Protein AF-A0A1V5FFJ4-F1 (afdb_monomer_lite)

pLDDT: mean 78.58, std 17.57, range [36.66, 98.06]

Foldseek 3Di:
DDDDDDDDDDDDDDDDDPPPDPPPCPPPPVPPPVPDDDDLAQLQDPDPCPVVQKQFAQKQDDDDPPKDWDWDCPVPHSDIDIDTDHPPLDDTDTDIDGNPDDADAQGKDKDKDFAQDPDAQRDWDWDKDAPDSHSHDLAQMWIWTAGQVQKTWIWGAHGPNDTDDIFMDGHPHDDGVWIKMWMWHNNDPFKIWIFIDTNDYGPHTGDIGGNDDPPDPDDDD

Sequence (221 aa):
MHKGKHSLRQGDKPRVLDLKTIFLACGACLMTVTVLAAVLDDFSGGTFNESGNWTLNQVIQSSNPSDTITYDQTTNAGKLTVTYVDEQGSDQITLTTWNGETLDVGEFLQVKTAILAGGGVLVRPGIALATTTTPNARANTLLFGLRGDIVARAHAYRDGGIEFSDPDAAITGYNAGDEVTLRIVRSSEREYQLFYGVEGPAETFVGAVNRRLRRRPHPPQ

Radius of gyration: 28.9 Å; chains: 1; bounding box: 57×69×103 Å

Structure (mmCIF, N/CA/C/O backbone):
data_AF-A0A1V5FFJ4-F1
#
_entry.id   AF-A0A1V5FFJ4-F1
#
loop_
_atom_site.group_PDB
_atom_site.id
_atom_site.type_symbol
_atom_site.label_atom_id
_atom_site.label_alt_id
_atom_site.label_comp_id
_atom_site.label_asym_id
_atom_site.label_entity_id
_atom_site.label_seq_id
_atom_site.pdbx_PDB_ins_code
_atom_site.Cartn_x
_atom_site.Cartn_y
_atom_site.Cartn_z
_atom_site.occupancy
_atom_site.B_iso_or_equiv
_atom_site.auth_seq_id
_atom_site.auth_comp_id
_atom_site.auth_asym_id
_atom_site.auth_atom_id
_atom_site.pdbx_PDB_model_num
ATOM 1 N N . MET A 1 1 ? -37.482 -50.917 82.359 1.00 39.19 1 MET A N 1
ATOM 2 C CA . MET A 1 1 ? -36.242 -50.958 81.546 1.00 39.19 1 MET A CA 1
ATOM 3 C C . MET A 1 1 ? -36.656 -50.848 80.077 1.00 39.19 1 MET A C 1
ATOM 5 O O . MET A 1 1 ? -37.427 -51.688 79.652 1.00 39.19 1 MET A O 1
ATOM 9 N N . HIS A 1 2 ? -36.522 -49.683 79.417 1.00 41.31 2 HIS A N 1
ATOM 10 C CA . HIS A 1 2 ? -35.369 -49.255 78.579 1.00 41.31 2 HIS A CA 1
ATOM 11 C C . HIS A 1 2 ? -35.110 -50.247 77.424 1.00 41.31 2 HIS A C 1
ATOM 13 O O . HIS A 1 2 ? -34.880 -51.406 77.721 1.00 41.31 2 HIS A O 1
ATOM 19 N N . LYS A 1 3 ? -35.105 -49.946 76.117 1.00 39.97 3 LYS A N 1
ATOM 20 C CA . LYS A 1 3 ? -34.957 -48.763 75.226 1.00 39.97 3 LYS A CA 1
ATOM 21 C C . LYS A 1 3 ? -35.699 -49.146 73.907 1.00 39.97 3 LYS A C 1
ATOM 23 O O . LYS A 1 3 ? -35.920 -50.326 73.693 1.00 39.97 3 LYS A O 1
ATOM 28 N N . GLY A 1 4 ? -36.185 -48.301 72.996 1.00 39.81 4 GLY A N 1
ATOM 29 C CA . GLY A 1 4 ? -35.626 -47.087 72.397 1.00 39.81 4 GLY A CA 1
ATOM 30 C C . GLY A 1 4 ? -35.254 -47.344 70.918 1.00 39.81 4 GLY A C 1
ATOM 31 O O . GLY A 1 4 ? -34.323 -48.094 70.674 1.00 39.81 4 GLY A O 1
ATOM 32 N N . LYS A 1 5 ? -36.016 -46.722 69.994 1.00 47.34 5 LYS A N 1
ATOM 33 C CA . LYS A 1 5 ? -35.751 -46.286 68.590 1.00 47.34 5 LYS A CA 1
ATOM 34 C C . LYS A 1 5 ? -34.626 -46.957 67.767 1.00 47.34 5 LYS A C 1
ATOM 36 O O . LYS A 1 5 ? -33.490 -46.952 68.204 1.00 47.34 5 LYS A O 1
ATOM 41 N N . HIS A 1 6 ? -34.887 -47.238 66.480 1.00 43.25 6 HIS A N 1
ATOM 42 C CA . HIS A 1 6 ? -34.208 -46.548 65.362 1.00 43.25 6 HIS A CA 1
ATOM 43 C C . HIS A 1 6 ? -34.888 -46.774 63.996 1.00 43.25 6 HIS A C 1
ATOM 45 O O . HIS A 1 6 ? -35.332 -47.863 63.654 1.00 43.25 6 HIS A O 1
ATOM 51 N N . SER A 1 7 ? -34.972 -45.666 63.261 1.00 53.50 7 SER A N 1
ATOM 52 C CA . SER A 1 7 ? -35.424 -45.470 61.880 1.00 53.50 7 SER A CA 1
ATOM 53 C C . SER A 1 7 ? -34.375 -45.945 60.871 1.00 53.50 7 SER A C 1
ATOM 55 O O . SER A 1 7 ? -33.191 -45.770 61.149 1.00 53.50 7 SER A O 1
ATOM 57 N N . LEU A 1 8 ? -34.804 -46.420 59.693 1.00 45.41 8 LEU A N 1
ATOM 58 C CA . LEU A 1 8 ? -34.103 -46.209 58.416 1.00 45.41 8 LEU A CA 1
ATOM 59 C C . LEU A 1 8 ? -35.040 -46.487 57.224 1.00 45.41 8 LEU A C 1
ATOM 61 O O . LEU A 1 8 ? -35.426 -47.621 56.955 1.00 45.41 8 LEU A O 1
ATOM 65 N N . ARG A 1 9 ? -35.408 -45.408 56.518 1.00 50.84 9 ARG A N 1
ATOM 66 C CA . ARG A 1 9 ? -35.935 -45.425 55.145 1.00 50.84 9 ARG A CA 1
ATOM 67 C C . ARG A 1 9 ? -34.769 -45.649 54.177 1.00 50.84 9 ARG A C 1
ATOM 69 O O . ARG A 1 9 ? -33.752 -44.973 54.293 1.00 50.84 9 ARG A O 1
ATOM 76 N N . GLN A 1 10 ? -34.951 -46.532 53.204 1.00 47.03 10 GLN A N 1
ATOM 77 C CA . GLN A 1 10 ? -34.022 -46.802 52.103 1.00 47.03 10 GLN A CA 1
ATOM 78 C C . GLN A 1 10 ? -34.875 -47.356 50.946 1.00 47.03 10 GLN A C 1
ATOM 80 O O . GLN A 1 10 ? -35.672 -48.256 51.176 1.00 47.03 10 GLN A O 1
ATOM 85 N N . GLY A 1 11 ? -34.852 -46.888 49.705 1.00 46.59 11 GLY A N 1
ATOM 86 C CA . GLY A 1 11 ? -34.227 -45.743 49.063 1.00 46.59 11 GLY A CA 1
ATOM 87 C C . GLY A 1 11 ? -34.862 -45.633 47.670 1.00 46.59 11 GLY A C 1
ATOM 88 O O . GLY A 1 11 ? -35.123 -46.653 47.025 1.00 46.59 11 GLY A O 1
ATOM 89 N N . ASP A 1 12 ? -35.158 -44.409 47.240 1.00 42.41 12 ASP A N 1
ATOM 90 C CA . ASP A 1 12 ? -35.626 -44.114 45.888 1.00 42.41 12 ASP A CA 1
ATOM 91 C C . ASP A 1 12 ? -34.548 -44.492 44.866 1.00 42.41 12 ASP A C 1
ATOM 93 O O . ASP A 1 12 ? -33.391 -44.079 44.970 1.00 42.41 12 ASP A O 1
ATOM 97 N N . LYS A 1 13 ? -34.929 -45.287 43.863 1.00 44.25 13 LYS A N 1
ATOM 98 C CA . LYS A 1 13 ? -34.084 -45.558 42.696 1.00 44.25 13 LYS A CA 1
ATOM 99 C C . LYS A 1 13 ? -34.109 -44.335 41.767 1.00 44.25 13 LYS A C 1
ATOM 101 O O . LYS A 1 13 ? -35.203 -43.874 41.432 1.00 44.25 13 LYS A O 1
ATOM 106 N N . PRO A 1 14 ? -32.958 -43.834 41.289 1.00 44.25 14 PRO A N 1
ATOM 107 C CA . PRO A 1 14 ? -32.936 -42.755 40.312 1.00 44.25 14 PRO A CA 1
ATOM 108 C C . PRO A 1 14 ? -33.521 -43.235 38.978 1.00 44.25 14 PRO A C 1
ATOM 110 O O . PRO A 1 14 ? -33.114 -44.260 38.428 1.00 44.25 14 PRO A O 1
ATOM 113 N N . ARG A 1 15 ? -34.495 -42.481 38.457 1.00 46.78 15 ARG A N 1
ATOM 114 C CA . ARG A 1 15 ? -35.004 -42.639 37.093 1.00 46.78 15 ARG A CA 1
ATOM 115 C C . ARG A 1 15 ? -33.951 -42.109 36.125 1.00 46.78 15 ARG A C 1
ATOM 117 O O . ARG A 1 15 ? -33.692 -40.911 36.080 1.00 46.78 15 ARG A O 1
ATOM 124 N N . VAL A 1 16 ? -33.356 -43.020 35.365 1.00 41.75 16 VAL A N 1
ATOM 125 C CA . VAL A 1 16 ? -32.531 -42.716 34.194 1.00 41.75 16 VAL A CA 1
ATOM 126 C C . VAL A 1 16 ? -33.442 -42.052 33.157 1.00 41.75 16 VAL A C 1
ATOM 128 O O . VAL A 1 16 ? -34.357 -42.695 32.644 1.00 41.75 16 VAL A O 1
ATOM 131 N N . LEU A 1 17 ? -33.244 -40.755 32.898 1.00 43.34 17 LEU A N 1
ATOM 132 C CA . LEU A 1 17 ? -33.843 -40.094 31.741 1.00 43.34 17 LEU A CA 1
ATOM 133 C C . LEU A 1 17 ? -33.098 -40.573 30.491 1.00 43.34 17 LEU A C 1
ATOM 135 O O . LEU A 1 17 ? -31.931 -40.242 30.291 1.00 43.34 17 LEU A O 1
ATOM 139 N N . ASP A 1 18 ? -33.789 -41.365 29.675 1.00 45.16 18 ASP A N 1
ATOM 140 C CA . ASP A 1 18 ? -33.379 -41.754 28.328 1.00 45.16 18 ASP A CA 1
ATOM 141 C C . ASP A 1 18 ? -33.386 -40.498 27.437 1.00 45.16 18 ASP A C 1
ATOM 143 O O . ASP A 1 18 ? -34.430 -40.032 26.973 1.00 45.16 18 ASP A O 1
ATOM 147 N N . LEU A 1 19 ? -32.209 -39.884 27.292 1.00 43.22 19 LEU A N 1
ATOM 148 C CA . LEU A 1 19 ? -31.969 -38.663 26.529 1.00 43.22 19 LEU A CA 1
ATOM 149 C C . LEU A 1 19 ? -31.925 -38.996 25.030 1.00 43.22 19 LEU A C 1
ATOM 151 O O . LEU A 1 19 ? -30.880 -38.934 24.385 1.00 43.22 19 LEU A O 1
ATOM 155 N N . LYS A 1 20 ? -33.078 -39.361 24.462 1.00 39.62 20 LYS A N 1
ATOM 156 C CA . LYS A 1 20 ? -33.264 -39.436 23.010 1.00 39.62 20 LYS A CA 1
ATOM 157 C C . LYS A 1 20 ? -33.337 -38.023 22.440 1.00 39.62 20 LYS A C 1
ATOM 159 O O . LYS A 1 20 ? -34.397 -37.415 22.366 1.00 39.62 20 LYS A O 1
ATOM 164 N N . THR A 1 21 ? -32.160 -37.514 22.094 1.00 43.75 21 THR A N 1
ATOM 165 C CA . THR A 1 21 ? -31.863 -36.727 20.892 1.00 43.75 21 THR A CA 1
ATOM 166 C C . THR A 1 21 ? -33.027 -35.894 20.345 1.00 43.75 21 THR A C 1
ATOM 168 O O . THR A 1 21 ? -33.678 -36.260 19.368 1.00 43.75 21 THR A O 1
ATOM 171 N N . ILE A 1 22 ? -33.241 -34.716 20.932 1.00 43.69 22 ILE A N 1
ATOM 172 C CA . ILE A 1 22 ? -33.913 -33.615 20.240 1.00 43.69 22 ILE A CA 1
ATOM 173 C C . ILE A 1 22 ? -32.873 -33.027 19.283 1.00 43.69 22 ILE A C 1
ATOM 175 O O . ILE A 1 22 ? -32.019 -32.236 19.681 1.00 43.69 22 ILE A O 1
ATOM 179 N N . PHE A 1 23 ? -32.917 -33.452 18.019 1.00 36.66 23 PHE A N 1
ATOM 180 C CA . PHE A 1 23 ? -32.314 -32.704 16.917 1.00 36.66 23 PHE A CA 1
ATOM 181 C C . PHE A 1 23 ? -33.093 -31.392 16.782 1.00 36.66 23 PHE A C 1
ATOM 183 O O . PHE A 1 23 ? -34.063 -31.292 16.034 1.00 36.66 23 PHE A O 1
ATOM 190 N N . LEU A 1 24 ? -32.689 -30.380 17.549 1.00 42.78 24 LEU A N 1
ATOM 191 C CA . LEU A 1 24 ? -33.061 -29.009 17.253 1.00 42.78 24 LEU A CA 1
ATOM 192 C C . LEU A 1 24 ? -32.264 -28.630 16.004 1.00 42.78 24 LEU A C 1
ATOM 194 O O . LEU A 1 24 ? -31.082 -28.296 16.081 1.00 42.78 24 LEU A O 1
ATOM 198 N N . ALA A 1 25 ? -32.900 -28.762 14.841 1.00 42.47 25 ALA A N 1
ATOM 199 C CA . ALA A 1 25 ? -32.443 -28.156 13.604 1.00 42.47 25 ALA A CA 1
ATOM 200 C C . ALA A 1 25 ? -32.468 -26.635 13.805 1.00 42.47 25 ALA A C 1
ATOM 202 O O . ALA A 1 25 ? -33.438 -25.954 13.480 1.00 42.47 25 ALA A O 1
ATOM 203 N N . CYS A 1 26 ? -31.411 -26.109 14.422 1.00 39.06 26 CYS A N 1
ATOM 204 C CA . CYS A 1 26 ? -31.115 -24.693 14.407 1.00 39.06 26 CYS A CA 1
ATOM 205 C C . CYS A 1 26 ? -30.712 -24.397 12.965 1.00 39.06 26 CYS A C 1
ATOM 207 O O . CYS A 1 26 ? -29.568 -24.621 12.568 1.00 39.06 26 CYS A O 1
ATOM 209 N N . GLY A 1 27 ? -31.704 -24.031 12.152 1.00 41.09 27 GLY A N 1
ATOM 210 C CA . GLY A 1 27 ? -31.492 -23.533 10.809 1.00 41.09 27 GLY A CA 1
ATOM 211 C C . GLY A 1 27 ? -30.562 -22.339 10.913 1.00 41.09 27 GLY A C 1
ATOM 212 O O . GLY A 1 27 ? -30.993 -21.241 11.258 1.00 41.09 27 GLY A O 1
ATOM 213 N N . ALA A 1 28 ? -29.278 -22.576 10.657 1.00 50.06 28 ALA A N 1
ATOM 214 C CA . ALA A 1 28 ? -28.332 -21.532 10.346 1.00 50.06 28 ALA A CA 1
ATOM 215 C C . ALA A 1 28 ? -28.858 -20.877 9.070 1.00 50.06 28 ALA A C 1
ATOM 217 O O . ALA A 1 28 ? -28.614 -21.342 7.958 1.00 50.06 28 ALA A O 1
ATOM 218 N N . CYS A 1 29 ? -29.674 -19.841 9.251 1.00 38.22 29 CYS A N 1
ATOM 219 C CA . CYS A 1 29 ? -29.989 -18.885 8.215 1.00 38.22 29 CYS A CA 1
ATOM 220 C C . CYS A 1 29 ? -28.644 -18.247 7.875 1.00 38.22 29 CYS A C 1
ATOM 222 O O . CYS A 1 29 ? -28.182 -17.340 8.566 1.00 38.22 29 CYS A O 1
ATOM 224 N N . LEU A 1 30 ? -27.960 -18.834 6.893 1.00 44.25 30 LEU A N 1
ATOM 225 C CA . LEU A 1 30 ? -26.724 -18.331 6.332 1.00 44.25 30 LEU A CA 1
ATOM 226 C C . LEU A 1 30 ? -27.108 -17.038 5.615 1.00 44.25 30 LEU A C 1
ATOM 228 O O . LEU A 1 30 ? -27.425 -17.029 4.431 1.00 44.25 30 LEU A O 1
ATOM 232 N N . MET A 1 31 ? -27.202 -15.958 6.387 1.00 45.56 31 MET A N 1
ATOM 233 C CA . MET A 1 31 ? -27.334 -14.607 5.875 1.00 45.56 31 MET A CA 1
ATOM 234 C C . MET A 1 31 ? -26.016 -14.333 5.161 1.00 45.56 31 MET A C 1
ATOM 236 O O . MET A 1 31 ? -25.043 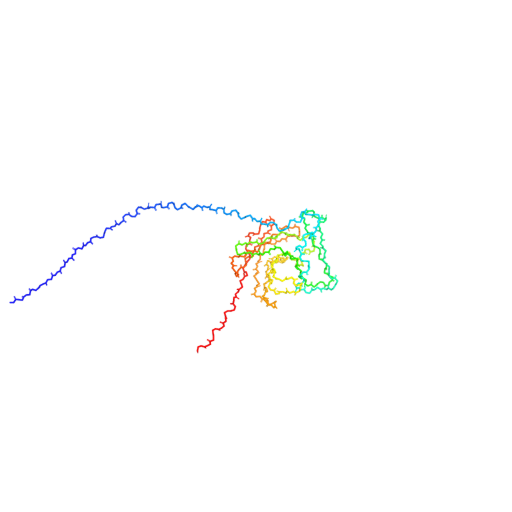-13.896 5.771 1.00 45.56 31 MET A O 1
ATOM 240 N N . THR A 1 32 ? -25.952 -14.680 3.879 1.00 47.81 32 THR A N 1
ATOM 241 C CA . THR A 1 32 ? -24.919 -14.191 2.977 1.00 47.81 32 THR A CA 1
ATOM 242 C C . THR A 1 32 ? -25.111 -12.686 2.900 1.00 47.81 32 THR A C 1
ATOM 244 O O . THR A 1 32 ? -25.894 -12.184 2.097 1.00 47.81 32 THR A O 1
ATOM 247 N N . VAL A 1 33 ? -24.456 -11.966 3.810 1.00 48.94 33 VAL A N 1
ATOM 248 C CA . VAL A 1 33 ? -24.266 -10.528 3.686 1.00 48.94 33 VAL A CA 1
ATOM 249 C C . VAL A 1 33 ? -23.310 -10.368 2.519 1.00 48.94 33 VAL A C 1
ATOM 251 O O . VAL A 1 33 ? -22.103 -10.564 2.653 1.00 48.94 33 VAL A O 1
ATOM 254 N N . THR A 1 34 ? -23.864 -10.099 1.343 1.00 52.56 34 THR A N 1
ATOM 255 C CA . THR A 1 34 ? -23.075 -9.701 0.186 1.00 52.56 34 THR A CA 1
ATOM 256 C C . THR A 1 34 ? -22.541 -8.308 0.493 1.00 52.56 34 THR A C 1
ATOM 258 O O . THR A 1 34 ? -23.227 -7.311 0.279 1.00 52.56 34 THR A O 1
ATOM 261 N N . VAL A 1 35 ? -21.350 -8.233 1.086 1.00 55.53 35 VAL A N 1
ATOM 262 C CA . VAL A 1 35 ? -20.648 -6.963 1.271 1.00 55.53 35 VAL A CA 1
ATOM 263 C C . VAL A 1 35 ? -20.215 -6.510 -0.120 1.00 55.53 35 VAL A C 1
ATOM 265 O O . VAL A 1 35 ? -19.326 -7.106 -0.727 1.00 55.53 35 VAL A O 1
ATOM 268 N N . LEU A 1 36 ? -20.904 -5.512 -0.669 1.00 67.50 36 LEU A N 1
ATOM 269 C CA . LEU A 1 36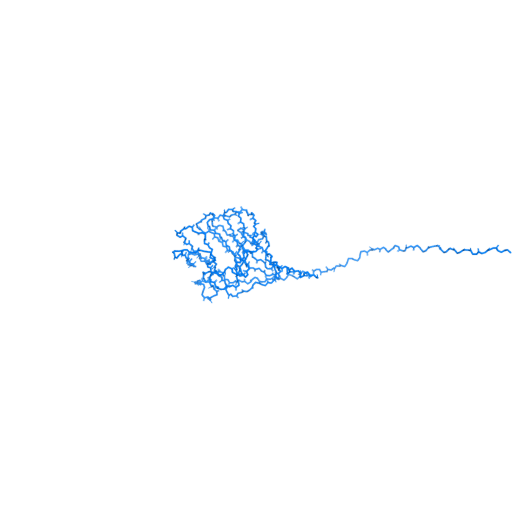 ? -20.491 -4.856 -1.905 1.00 67.50 36 LEU A CA 1
ATOM 270 C C . LEU A 1 36 ? -19.215 -4.067 -1.601 1.00 67.50 36 LEU A C 1
ATOM 272 O O . LEU A 1 36 ? -19.239 -3.151 -0.783 1.00 67.50 36 LEU A O 1
ATOM 276 N N . ALA A 1 37 ? -18.103 -4.442 -2.231 1.00 78.62 37 ALA A N 1
ATOM 277 C CA . ALA A 1 37 ? -16.877 -3.659 -2.164 1.00 78.62 37 ALA A CA 1
ATOM 278 C C . ALA A 1 37 ? -17.080 -2.347 -2.937 1.00 78.62 37 ALA A C 1
ATOM 280 O O . ALA A 1 37 ? -17.460 -2.375 -4.110 1.00 78.62 37 ALA A O 1
ATOM 281 N N . ALA A 1 38 ? -16.827 -1.211 -2.289 1.00 83.44 38 ALA A N 1
ATOM 282 C CA . ALA A 1 38 ? -16.786 0.074 -2.969 1.00 83.44 38 ALA A CA 1
ATOM 283 C C . ALA A 1 38 ? -15.483 0.180 -3.775 1.00 83.44 38 ALA A C 1
ATOM 285 O O . ALA A 1 38 ? -14.396 -0.080 -3.256 1.00 83.44 38 ALA A O 1
ATOM 286 N N . VAL A 1 39 ? -15.590 0.548 -5.051 1.00 87.44 39 VAL A N 1
ATOM 287 C CA . VAL A 1 39 ? -14.427 0.868 -5.886 1.00 87.44 39 VAL A CA 1
ATOM 288 C C . VAL A 1 39 ? -14.115 2.346 -5.687 1.00 87.44 39 VAL A C 1
ATOM 290 O O . VAL A 1 39 ? -14.957 3.185 -5.991 1.00 87.44 39 VAL A O 1
ATOM 293 N N . LEU A 1 40 ? -12.928 2.653 -5.154 1.00 87.88 40 LEU A N 1
ATOM 294 C CA . LEU A 1 40 ? -12.522 4.039 -4.887 1.00 87.88 40 LEU A CA 1
ATOM 295 C C . LEU A 1 40 ? -12.073 4.751 -6.164 1.00 87.88 40 LEU A C 1
ATOM 297 O O . LEU A 1 40 ? -12.529 5.851 -6.459 1.00 87.88 40 LEU A O 1
ATOM 301 N N . ASP A 1 41 ? -11.186 4.101 -6.915 1.00 87.88 41 ASP A N 1
ATOM 302 C CA . ASP A 1 41 ? -10.687 4.541 -8.215 1.00 87.88 41 ASP A CA 1
ATOM 303 C C . ASP A 1 41 ? -10.117 3.311 -8.936 1.00 87.88 41 ASP A C 1
ATOM 305 O O . ASP A 1 41 ? -9.310 2.571 -8.364 1.00 87.88 41 ASP A O 1
ATOM 309 N N . ASP A 1 42 ? -10.566 3.054 -10.161 1.00 87.19 42 ASP A N 1
ATOM 310 C CA . ASP A 1 42 ? -10.053 1.980 -11.016 1.00 87.19 42 ASP A CA 1
ATOM 311 C C . ASP A 1 42 ? -9.105 2.500 -12.106 1.00 87.19 42 ASP A C 1
ATOM 313 O O . ASP A 1 42 ? -8.622 1.720 -12.925 1.00 87.19 42 ASP A O 1
ATOM 317 N N . PHE A 1 43 ? -8.841 3.812 -12.117 1.00 89.69 43 PHE A N 1
ATOM 318 C CA . PHE A 1 43 ? -8.019 4.510 -13.098 1.00 89.69 43 PHE A CA 1
ATOM 319 C C . PHE A 1 43 ? -8.433 4.243 -14.555 1.00 89.69 43 PHE A C 1
ATOM 321 O O . PHE A 1 43 ? -7.607 4.335 -15.465 1.00 89.69 43 PHE A O 1
ATOM 328 N N . SER A 1 44 ? -9.709 3.913 -14.789 1.00 84.56 44 SER A N 1
ATOM 329 C CA . SER A 1 44 ? -10.284 3.723 -16.128 1.00 84.56 44 SER A CA 1
ATOM 330 C C . SER A 1 44 ? -10.612 5.041 -16.840 1.00 84.56 44 SER A C 1
ATOM 332 O O . SER A 1 44 ? -10.870 5.046 -18.046 1.00 84.56 44 SER A O 1
ATOM 334 N N . GLY A 1 45 ? -10.591 6.156 -16.101 1.00 79.06 45 GLY A N 1
ATOM 335 C CA . GLY A 1 45 ? -10.782 7.506 -16.622 1.00 79.06 45 GLY A CA 1
ATOM 336 C C . GLY A 1 45 ? -9.630 7.992 -17.507 1.00 79.06 45 GLY A C 1
ATOM 337 O O . GLY A 1 45 ? -8.555 7.402 -17.569 1.00 79.06 45 GLY A O 1
ATOM 338 N N . GLY A 1 46 ? -9.862 9.103 -18.207 1.00 74.56 46 GLY A N 1
ATOM 339 C CA . GLY A 1 46 ? -8.869 9.699 -19.107 1.00 74.56 46 GLY A CA 1
ATOM 340 C C . GLY A 1 46 ? -7.873 10.639 -18.423 1.00 74.56 46 GLY A C 1
ATOM 341 O O . GLY A 1 46 ? -6.985 11.170 -19.089 1.00 74.56 46 GLY A O 1
ATOM 342 N N . THR A 1 47 ? -8.032 10.928 -17.129 1.00 86.00 47 THR A N 1
ATOM 343 C CA . THR A 1 47 ? -7.175 11.871 -16.400 1.00 86.00 47 THR A CA 1
ATOM 344 C C . THR A 1 47 ? -7.051 11.484 -14.931 1.00 86.00 47 THR A C 1
ATOM 346 O O . THR A 1 47 ? -8.045 11.323 -14.221 1.00 86.00 47 THR A O 1
ATOM 349 N N . PHE A 1 48 ? -5.807 11.390 -14.458 1.00 88.38 48 PHE A N 1
ATOM 350 C CA . PHE A 1 48 ? -5.528 11.071 -13.067 1.00 88.38 48 PHE A CA 1
ATOM 3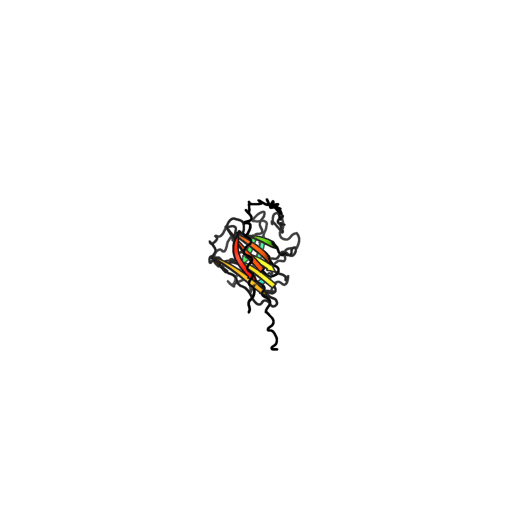51 C C . PHE A 1 48 ? -5.997 12.201 -12.160 1.00 88.38 48 PHE A C 1
ATOM 353 O O . PHE A 1 48 ? -5.693 13.368 -12.406 1.00 88.38 48 PHE A O 1
ATOM 360 N N . ASN A 1 49 ? -6.688 11.828 -11.081 1.00 88.12 49 ASN A N 1
ATOM 361 C CA . ASN A 1 49 ? -7.165 12.750 -10.059 1.00 88.12 49 ASN A CA 1
ATOM 362 C C . ASN A 1 49 ? -8.128 13.833 -10.574 1.00 88.12 49 ASN A C 1
ATOM 364 O O . ASN A 1 49 ? -8.173 14.935 -10.031 1.00 88.12 49 ASN A O 1
ATOM 368 N N . GLU A 1 50 ? -8.931 13.527 -11.595 1.00 85.12 50 GLU A N 1
ATOM 369 C CA . GLU A 1 50 ? -9.969 14.444 -12.088 1.00 85.12 50 GLU A CA 1
ATOM 370 C C . GLU A 1 50 ? -10.966 14.847 -10.982 1.00 85.12 50 GLU A C 1
ATOM 372 O O . GLU A 1 50 ? -11.430 15.985 -10.939 1.00 85.12 50 GLU A O 1
ATOM 377 N N . SER A 1 51 ? -11.241 13.945 -10.033 1.00 84.75 51 SER A N 1
ATOM 378 C CA . SER A 1 51 ? -12.106 14.199 -8.873 1.00 84.75 51 SER A CA 1
ATOM 379 C C . SER A 1 51 ? -11.480 15.097 -7.798 1.00 84.75 51 SER A C 1
ATOM 381 O O . SER A 1 51 ? -12.198 15.588 -6.929 1.00 84.75 51 SER A O 1
ATOM 383 N N . GLY A 1 52 ? -10.158 15.298 -7.817 1.00 87.50 52 GLY A N 1
ATOM 384 C CA . GLY A 1 52 ? -9.421 16.040 -6.789 1.00 87.50 52 GLY A CA 1
ATOM 385 C C . GLY A 1 52 ? -9.277 15.317 -5.443 1.00 87.50 52 GLY A C 1
ATOM 386 O O . GLY A 1 52 ? -8.778 15.909 -4.486 1.00 87.50 52 GLY A O 1
ATOM 387 N N . ASN A 1 53 ? -9.694 14.051 -5.347 1.00 89.31 53 ASN A N 1
ATOM 388 C CA . ASN A 1 53 ? -9.655 13.286 -4.098 1.00 89.31 53 ASN A CA 1
ATOM 389 C C . ASN A 1 53 ? -8.263 12.729 -3.767 1.00 89.31 53 ASN A C 1
ATOM 391 O O . ASN A 1 53 ? -7.999 12.412 -2.605 1.00 89.31 53 ASN A O 1
ATOM 395 N N . TRP A 1 54 ? -7.360 12.611 -4.742 1.00 89.06 54 TRP A N 1
ATOM 396 C CA . TRP A 1 54 ? -5.979 12.221 -4.480 1.00 89.06 54 TRP A CA 1
ATOM 397 C C . TRP A 1 54 ? -5.164 13.408 -3.981 1.00 89.06 54 TRP A C 1
ATOM 399 O O . TRP A 1 54 ? -5.021 14.437 -4.644 1.00 89.06 54 TRP A O 1
ATOM 409 N N . THR A 1 55 ? -4.559 13.227 -2.815 1.00 85.31 55 THR A N 1
ATOM 410 C CA . THR A 1 55 ? -3.523 14.108 -2.291 1.00 85.31 55 THR A CA 1
ATOM 411 C C . THR A 1 55 ? -2.172 13.580 -2.749 1.00 85.31 55 THR A C 1
ATOM 413 O O . THR A 1 55 ? -1.737 12.498 -2.343 1.00 85.31 55 THR A O 1
ATOM 416 N N . LEU A 1 56 ? -1.522 14.347 -3.622 1.00 80.88 56 LEU A N 1
ATOM 417 C CA . LEU A 1 56 ? -0.236 13.987 -4.205 1.00 80.88 56 LEU A CA 1
ATOM 418 C C . LEU A 1 56 ? 0.905 14.369 -3.261 1.00 80.88 56 LEU A C 1
ATOM 420 O O . LEU A 1 56 ? 0.919 15.467 -2.708 1.00 80.88 56 LEU A O 1
ATOM 424 N N . ASN A 1 57 ? 1.878 13.465 -3.142 1.00 72.50 57 ASN A N 1
ATOM 425 C CA . ASN A 1 57 ? 3.142 13.639 -2.425 1.00 72.50 57 ASN A CA 1
ATOM 426 C C . ASN A 1 57 ? 3.018 13.840 -0.906 1.00 72.50 57 ASN A C 1
ATOM 428 O O . ASN A 1 57 ? 3.198 14.939 -0.386 1.00 72.50 57 ASN A O 1
ATOM 432 N N . GLN A 1 58 ? 2.840 12.741 -0.174 1.00 69.25 58 GLN A N 1
ATOM 433 C CA . GLN A 1 58 ? 3.147 12.667 1.254 1.00 69.25 58 GLN A CA 1
ATOM 434 C C . GLN A 1 58 ? 4.502 11.972 1.469 1.00 69.25 58 GLN A C 1
ATOM 436 O O . GLN A 1 58 ? 4.580 10.757 1.663 1.00 69.25 58 GLN A O 1
ATOM 441 N N . VAL A 1 59 ? 5.589 12.740 1.363 1.00 72.12 59 VAL A N 1
ATOM 442 C CA . VAL A 1 59 ? 6.964 12.275 1.592 1.00 72.12 59 VAL A CA 1
ATOM 443 C C . VAL A 1 59 ? 7.223 12.100 3.090 1.00 72.12 59 VAL A C 1
ATOM 445 O O . VAL A 1 59 ? 7.455 13.042 3.839 1.00 72.12 59 VAL A O 1
ATOM 448 N N . ILE A 1 60 ? 7.240 10.853 3.543 1.00 68.75 60 ILE A N 1
ATOM 449 C CA . ILE A 1 60 ? 7.430 10.498 4.955 1.00 68.75 60 ILE A CA 1
ATOM 450 C C . ILE A 1 60 ? 8.913 10.421 5.329 1.00 68.75 60 ILE A C 1
ATOM 452 O O . ILE A 1 60 ? 9.274 10.563 6.504 1.00 68.75 60 ILE A O 1
ATOM 456 N N . GLN A 1 61 ? 9.795 10.186 4.361 1.00 72.56 61 GLN A N 1
ATOM 457 C CA . GLN A 1 61 ? 11.231 10.069 4.581 1.00 72.56 61 GLN A CA 1
ATOM 458 C C . GLN A 1 61 ? 12.002 10.743 3.457 1.00 72.56 61 GLN A C 1
ATOM 460 O O . GLN A 1 61 ? 11.670 10.501 2.304 1.00 72.56 61 GLN A O 1
ATOM 465 N N . SER A 1 62 ? 12.985 11.562 3.862 1.00 63.00 62 SER A N 1
ATOM 466 C CA . SER A 1 62 ? 14.033 12.221 3.070 1.00 63.00 62 SER A CA 1
ATOM 467 C C . SER A 1 62 ? 13.828 12.183 1.557 1.00 63.00 62 SER A C 1
ATOM 469 O O . SER A 1 62 ? 14.021 11.145 0.940 1.00 63.00 62 SER A O 1
ATOM 471 N N . SER A 1 63 ? 13.531 13.337 0.967 1.00 67.50 63 SER A N 1
ATOM 472 C CA . SER A 1 63 ? 13.663 13.552 -0.473 1.00 67.50 63 SER A CA 1
ATOM 473 C C . SER A 1 63 ? 14.812 14.512 -0.733 1.00 67.50 63 SER A C 1
ATOM 475 O O . SER A 1 63 ? 14.927 15.551 -0.068 1.00 67.50 63 SER A O 1
ATOM 477 N N . ASN A 1 64 ? 15.627 14.208 -1.729 1.00 72.12 64 ASN A N 1
ATOM 478 C CA . ASN A 1 64 ? 16.432 15.220 -2.369 1.00 72.12 64 ASN A CA 1
ATOM 479 C C . ASN A 1 64 ? 15.520 16.212 -3.115 1.00 72.12 64 ASN A C 1
ATOM 481 O O . ASN A 1 64 ? 14.521 15.797 -3.700 1.00 72.12 64 ASN A O 1
ATOM 485 N N . PRO A 1 65 ? 15.841 17.518 -3.146 1.00 73.31 65 PRO A N 1
ATOM 486 C CA . PRO A 1 65 ? 15.145 18.467 -4.013 1.00 73.31 65 PRO A CA 1
ATOM 487 C C . PRO A 1 65 ? 15.120 18.098 -5.505 1.00 73.31 65 PRO A C 1
ATOM 489 O O . PRO A 1 65 ? 14.285 18.644 -6.223 1.00 73.31 65 PRO A O 1
ATOM 492 N N . SER A 1 66 ? 16.025 17.233 -5.978 1.00 78.19 66 SER A N 1
ATOM 493 C CA . SER A 1 66 ? 16.038 16.743 -7.359 1.00 78.19 66 SER A CA 1
ATOM 494 C C . SER A 1 66 ? 15.276 15.433 -7.583 1.00 78.19 66 SER A C 1
ATOM 496 O O . SER A 1 66 ? 15.106 15.034 -8.735 1.00 78.19 66 SER A O 1
ATOM 498 N N . ASP A 1 67 ? 14.750 14.803 -6.529 1.00 79.62 67 ASP A N 1
ATOM 499 C CA . ASP A 1 67 ? 13.907 13.619 -6.684 1.00 79.62 67 ASP A CA 1
ATOM 500 C C . ASP A 1 67 ? 12.580 14.014 -7.338 1.00 79.62 67 ASP A C 1
ATOM 502 O O . ASP A 1 67 ? 11.950 15.014 -6.975 1.00 79.62 67 ASP A O 1
ATOM 506 N N . THR A 1 68 ? 12.127 13.213 -8.301 1.00 83.06 68 THR A N 1
ATOM 507 C CA . THR A 1 68 ? 10.885 13.493 -9.031 1.00 83.06 68 THR A CA 1
ATOM 508 C C . THR A 1 68 ? 9.939 12.306 -9.024 1.00 83.06 68 THR A C 1
ATOM 510 O O . THR A 1 68 ? 10.345 11.144 -9.005 1.00 83.06 68 THR A O 1
ATOM 513 N N . ILE A 1 69 ? 8.644 12.626 -9.034 1.00 85.38 69 ILE A N 1
ATOM 514 C CA . ILE A 1 69 ? 7.560 11.653 -9.117 1.00 85.38 69 ILE A CA 1
ATOM 515 C C . ILE A 1 69 ? 6.650 12.085 -10.251 1.00 85.38 69 ILE A C 1
ATOM 517 O O . ILE A 1 69 ? 6.146 13.212 -10.250 1.00 85.38 69 ILE A O 1
ATOM 521 N N . THR A 1 70 ? 6.435 11.197 -11.213 1.00 89.12 70 THR A N 1
ATOM 522 C CA . THR A 1 70 ? 5.511 11.432 -12.321 1.00 89.12 70 THR A CA 1
ATOM 523 C C . THR A 1 70 ? 4.372 10.426 -12.282 1.00 89.12 70 THR A C 1
ATOM 525 O O . THR A 1 70 ? 4.555 9.259 -11.935 1.00 89.12 70 THR A O 1
ATOM 528 N N . TYR A 1 71 ? 3.183 10.911 -12.625 1.00 90.62 71 TYR A N 1
ATOM 529 C CA . TYR A 1 71 ? 1.940 10.153 -12.641 1.00 90.62 71 TYR A CA 1
ATOM 530 C C . TYR A 1 71 ? 1.419 10.133 -14.073 1.00 90.62 71 TYR A C 1
ATOM 532 O O . TYR A 1 71 ? 1.257 11.191 -14.682 1.00 90.62 71 TYR A O 1
ATOM 540 N N . ASP A 1 72 ? 1.166 8.945 -14.608 1.00 90.12 72 ASP A N 1
ATOM 541 C CA . ASP A 1 72 ? 0.734 8.764 -15.987 1.00 90.12 72 ASP A CA 1
ATOM 542 C C . ASP A 1 72 ? -0.347 7.684 -16.103 1.00 90.12 72 ASP A C 1
ATOM 544 O O . ASP A 1 72 ? -0.167 6.551 -15.663 1.00 90.12 72 ASP A O 1
ATOM 548 N N . GLN A 1 73 ? -1.467 8.038 -16.730 1.00 91.06 73 GLN A N 1
ATOM 549 C CA . GLN A 1 73 ? -2.553 7.113 -17.082 1.00 91.06 73 GLN A CA 1
ATOM 550 C C . GLN A 1 73 ? -2.652 6.865 -18.592 1.00 91.06 73 GLN A C 1
ATOM 552 O O . GLN A 1 73 ? -3.519 6.124 -19.048 1.00 91.06 73 GLN A O 1
ATOM 557 N N . THR A 1 74 ? -1.776 7.480 -19.389 1.00 87.06 74 THR A N 1
ATOM 558 C CA . THR A 1 74 ? -1.819 7.393 -20.852 1.00 87.06 74 THR A CA 1
ATOM 559 C C . THR A 1 74 ? -1.035 6.199 -21.388 1.00 87.06 74 THR A C 1
ATOM 561 O O . THR A 1 74 ? -1.462 5.592 -22.368 1.00 87.06 74 THR A O 1
ATOM 564 N N . THR A 1 75 ? 0.068 5.809 -20.736 1.00 87.31 75 THR A N 1
ATOM 565 C CA . THR A 1 75 ? 0.889 4.669 -21.182 1.00 87.31 75 THR A CA 1
ATOM 566 C C . THR A 1 75 ? 0.197 3.327 -20.948 1.00 87.31 75 THR A C 1
ATOM 568 O O . THR A 1 75 ? 0.285 2.435 -21.790 1.00 87.31 75 THR A O 1
ATOM 571 N N . ASN A 1 76 ? -0.502 3.171 -19.819 1.00 86.19 76 ASN A N 1
ATOM 572 C CA . ASN A 1 76 ? -1.151 1.921 -19.425 1.00 86.19 76 ASN A CA 1
ATOM 573 C C . ASN A 1 76 ? -2.637 2.168 -19.139 1.00 86.19 76 ASN A C 1
ATOM 575 O O . ASN A 1 76 ? -3.002 2.525 -18.023 1.00 86.19 76 ASN A O 1
ATOM 579 N N . ALA A 1 77 ? -3.496 1.974 -20.143 1.00 85.44 77 ALA A N 1
ATOM 580 C CA . ALA A 1 77 ? -4.937 2.190 -20.004 1.00 85.44 77 ALA A CA 1
ATOM 581 C C . ALA A 1 77 ? -5.529 1.384 -18.830 1.00 85.44 77 ALA A C 1
ATOM 583 O O . ALA A 1 77 ? -5.246 0.192 -18.684 1.00 85.44 77 ALA A O 1
ATOM 584 N N . GLY A 1 78 ? -6.355 2.031 -18.001 1.00 87.94 78 GLY A N 1
ATOM 585 C CA . GLY A 1 78 ? -6.937 1.416 -16.801 1.00 87.94 78 GLY A CA 1
ATOM 586 C C . GLY A 1 78 ? -5.956 1.247 -15.637 1.00 87.94 78 GLY A C 1
ATOM 587 O O . GLY A 1 78 ? -6.238 0.493 -14.708 1.00 87.94 78 GLY A O 1
ATOM 588 N N . LYS A 1 79 ? -4.771 1.870 -15.696 1.00 91.12 79 LYS A N 1
ATOM 589 C CA . LYS A 1 79 ? -3.751 1.809 -14.644 1.00 91.12 79 LYS A CA 1
ATOM 590 C C . LYS A 1 79 ? -3.105 3.178 -14.448 1.00 91.12 79 LYS A C 1
ATOM 592 O O . LYS A 1 79 ? -2.772 3.877 -15.400 1.00 91.12 79 LYS A O 1
ATOM 597 N N . LEU A 1 80 ? -2.839 3.527 -13.193 1.00 92.50 80 LEU A N 1
ATOM 598 C CA . LEU A 1 80 ? -1.946 4.631 -12.867 1.00 92.50 80 LEU A CA 1
ATOM 599 C C . LEU A 1 80 ? -0.503 4.124 -12.835 1.00 92.50 80 LEU A C 1
ATOM 601 O O . LEU A 1 80 ? -0.130 3.325 -11.977 1.00 92.50 80 LEU A O 1
ATOM 605 N N . THR A 1 81 ? 0.316 4.614 -13.756 1.00 92.31 81 THR A N 1
ATOM 606 C CA . THR A 1 81 ? 1.763 4.408 -13.740 1.00 92.31 81 THR A CA 1
ATOM 607 C C . THR A 1 81 ? 2.398 5.506 -12.905 1.00 92.31 81 THR A C 1
ATOM 609 O O . THR A 1 81 ? 2.190 6.689 -13.173 1.00 92.31 81 THR A O 1
ATOM 612 N N . VAL A 1 82 ? 3.178 5.121 -11.898 1.00 90.00 82 VAL A N 1
ATOM 613 C CA . VAL A 1 82 ? 3.930 6.064 -11.065 1.00 90.00 82 VAL A CA 1
ATOM 614 C C . VAL A 1 82 ? 5.414 5.799 -11.258 1.00 90.00 82 VAL A C 1
ATOM 616 O O . VAL A 1 82 ? 5.880 4.688 -11.004 1.00 90.00 82 VAL A O 1
ATOM 619 N N . THR A 1 83 ? 6.150 6.810 -11.714 1.00 88.50 83 THR A N 1
ATOM 620 C CA . THR A 1 83 ? 7.605 6.726 -11.883 1.00 88.50 83 THR A CA 1
ATOM 621 C C . THR A 1 83 ? 8.279 7.559 -10.811 1.00 88.50 83 THR A C 1
ATOM 623 O O . THR A 1 83 ? 7.935 8.725 -10.629 1.00 88.50 83 THR A O 1
ATOM 626 N N . TYR A 1 84 ? 9.247 6.954 -10.132 1.00 84.31 84 TYR A N 1
ATOM 627 C CA . TYR A 1 84 ? 10.090 7.601 -9.136 1.00 84.31 84 TYR A CA 1
ATOM 628 C C . TYR A 1 84 ? 11.510 7.694 -9.683 1.00 84.31 84 TYR A C 1
ATOM 630 O O . TYR A 1 84 ? 12.050 6.697 -10.168 1.00 84.31 84 TYR A O 1
ATOM 638 N N . VAL A 1 85 ? 12.107 8.878 -9.598 1.00 84.12 85 VAL A N 1
ATOM 639 C CA . VAL A 1 85 ? 13.522 9.104 -9.897 1.00 84.12 85 VAL A CA 1
ATOM 640 C C . VAL A 1 85 ? 14.183 9.595 -8.618 1.00 84.12 85 VAL A C 1
ATOM 642 O O . VAL A 1 85 ? 13.871 10.692 -8.161 1.00 84.12 85 VAL A O 1
ATOM 645 N N . ASP A 1 86 ? 15.063 8.764 -8.062 1.00 79.12 86 ASP A N 1
ATOM 646 C CA . ASP A 1 86 ? 15.951 9.094 -6.943 1.00 79.12 86 ASP A CA 1
ATOM 647 C C . ASP A 1 86 ? 17.360 9.307 -7.503 1.00 79.12 86 ASP A C 1
ATOM 649 O O . ASP A 1 86 ? 17.992 8.375 -8.011 1.00 79.12 86 ASP A O 1
ATOM 653 N N . GLU A 1 87 ? 17.839 10.549 -7.461 1.00 74.25 87 GLU A N 1
ATOM 654 C CA . GLU A 1 87 ? 19.136 10.903 -8.045 1.00 74.25 87 GLU A CA 1
ATOM 655 C C . GLU A 1 87 ? 20.317 10.662 -7.096 1.00 74.25 87 GLU A C 1
ATOM 657 O O . GLU A 1 87 ? 21.465 10.624 -7.547 1.00 74.25 87 GLU A O 1
ATOM 662 N N . GLN A 1 88 ? 20.075 10.506 -5.789 1.00 72.25 88 GLN A N 1
ATOM 663 C CA . GLN A 1 88 ? 21.140 10.396 -4.782 1.00 72.25 88 GLN A CA 1
ATOM 664 C C . GLN A 1 88 ? 21.196 9.044 -4.065 1.00 72.25 88 GLN A C 1
ATOM 666 O O . GLN A 1 88 ? 22.071 8.847 -3.218 1.00 72.25 88 GLN A O 1
ATOM 671 N N . GLY A 1 89 ? 20.322 8.100 -4.416 1.00 68.62 89 GLY A N 1
ATOM 672 C CA . GLY A 1 89 ? 20.331 6.739 -3.879 1.00 68.62 89 GLY A CA 1
ATOM 673 C C . GLY A 1 89 ? 19.935 6.680 -2.403 1.00 68.62 89 GLY A C 1
ATOM 674 O O . GLY A 1 89 ? 20.472 5.857 -1.659 1.00 68.62 89 GLY A O 1
ATOM 675 N N . SER A 1 90 ? 19.075 7.598 -1.953 1.00 71.44 90 SER A N 1
ATOM 676 C CA . SER A 1 90 ? 18.602 7.659 -0.568 1.00 71.44 90 SER A CA 1
ATOM 677 C C . SER A 1 90 ? 17.279 6.915 -0.400 1.00 71.44 90 SER A C 1
ATOM 679 O O . SER A 1 90 ? 16.401 6.977 -1.249 1.00 71.44 90 SER A O 1
ATOM 681 N N . ASP A 1 91 ? 17.089 6.260 0.749 1.00 74.38 91 ASP A N 1
ATOM 682 C CA . ASP A 1 91 ? 15.805 5.631 1.079 1.00 74.38 91 ASP A CA 1
ATOM 683 C C . ASP A 1 91 ? 14.687 6.688 1.151 1.00 74.38 91 ASP A C 1
ATOM 685 O O . ASP A 1 91 ? 14.559 7.406 2.152 1.00 74.38 91 ASP A O 1
ATOM 689 N N . GLN A 1 92 ? 13.846 6.727 0.118 1.00 76.62 92 GLN A N 1
ATOM 690 C CA . GLN A 1 92 ? 12.671 7.586 0.037 1.00 76.62 92 GLN A CA 1
ATOM 691 C C . GLN A 1 92 ? 11.390 6.786 0.305 1.00 76.62 92 GLN A C 1
ATOM 693 O O . GLN A 1 92 ? 11.220 5.651 -0.143 1.00 76.62 92 GLN A O 1
ATOM 698 N N . ILE A 1 93 ? 10.452 7.398 1.032 1.00 79.69 93 ILE A N 1
ATOM 699 C CA . ILE A 1 93 ? 9.083 6.888 1.174 1.00 79.69 93 ILE A CA 1
ATOM 700 C C . ILE A 1 93 ? 8.123 8.006 0.804 1.00 79.69 93 ILE A C 1
ATOM 702 O O . ILE A 1 93 ? 8.088 9.036 1.482 1.00 79.69 93 ILE A O 1
ATOM 706 N N . THR A 1 94 ? 7.290 7.751 -0.201 1.00 79.88 94 THR A N 1
ATOM 707 C CA . THR A 1 94 ? 6.202 8.644 -0.599 1.00 79.88 94 THR A CA 1
ATOM 708 C C . THR A 1 94 ? 4.865 7.927 -0.492 1.00 79.88 94 THR A C 1
ATOM 710 O O . THR A 1 94 ? 4.758 6.759 -0.860 1.00 79.88 94 THR A O 1
ATOM 713 N N . LEU A 1 95 ? 3.836 8.631 -0.021 1.00 83.56 95 LEU A N 1
ATOM 714 C CA . LEU A 1 95 ? 2.448 8.198 -0.132 1.00 83.56 95 LEU A CA 1
ATOM 715 C C . LEU A 1 95 ? 1.669 9.110 -1.065 1.00 83.56 95 LEU A C 1
ATOM 717 O O . LEU A 1 95 ? 1.861 10.323 -1.094 1.00 83.56 95 LEU A O 1
ATOM 721 N N . THR A 1 96 ? 0.728 8.505 -1.769 1.00 86.06 96 THR A N 1
ATOM 722 C CA . THR A 1 96 ? -0.357 9.202 -2.451 1.00 86.06 96 THR A CA 1
ATOM 723 C C . THR A 1 96 ? -1.641 8.710 -1.810 1.00 86.06 96 THR A C 1
ATOM 725 O O . THR A 1 96 ? -1.851 7.499 -1.724 1.00 86.06 96 THR A O 1
ATOM 728 N N . THR A 1 97 ? -2.452 9.618 -1.272 1.00 86.50 97 THR A N 1
ATOM 729 C CA . THR A 1 97 ? -3.592 9.247 -0.420 1.00 86.50 97 THR A CA 1
ATOM 730 C C . THR A 1 97 ? -4.910 9.685 -1.026 1.00 86.50 97 THR A C 1
ATOM 732 O O . THR A 1 97 ? -5.021 10.772 -1.584 1.00 86.50 97 THR A O 1
ATOM 735 N N . TRP A 1 98 ? -5.919 8.828 -0.909 1.00 88.44 98 TRP A N 1
ATOM 736 C CA . TRP A 1 98 ? -7.294 9.139 -1.277 1.00 88.4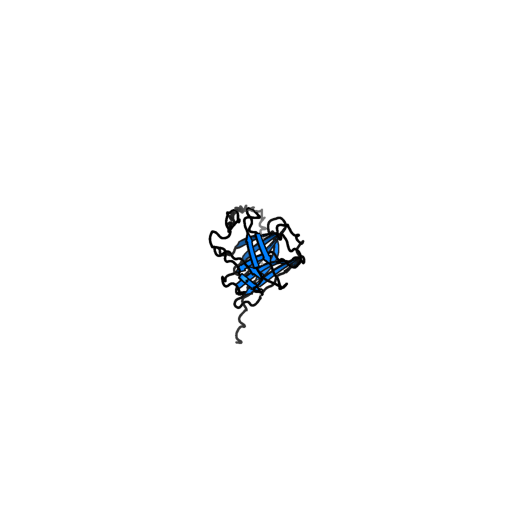4 98 TRP A CA 1
ATOM 737 C C . TRP A 1 98 ? -8.014 9.762 -0.079 1.00 88.44 98 TRP A C 1
ATOM 739 O O . TRP A 1 98 ? -8.096 9.146 0.982 1.00 88.44 98 TRP A O 1
ATOM 749 N N . ASN A 1 99 ? -8.542 10.972 -0.246 1.00 85.19 99 ASN A N 1
ATOM 750 C CA . ASN A 1 99 ? -9.249 11.725 0.791 1.00 85.19 99 ASN A CA 1
ATOM 751 C C . ASN A 1 99 ? -10.771 11.714 0.577 1.00 85.19 99 ASN A C 1
ATOM 753 O O . ASN A 1 99 ? -11.429 12.750 0.643 1.00 85.19 99 ASN A O 1
ATOM 757 N N . GLY A 1 100 ? -11.320 10.543 0.267 1.00 83.12 100 GLY A N 1
ATOM 758 C CA . GLY A 1 100 ? -12.760 10.367 0.083 1.00 83.12 100 GLY A CA 1
ATOM 759 C C . GLY A 1 100 ? -13.386 9.328 1.002 1.00 83.12 100 GLY A C 1
ATOM 760 O O . GLY A 1 100 ? -14.601 9.216 0.996 1.00 83.12 100 GLY A O 1
ATOM 761 N N . GLU A 1 101 ? -12.592 8.580 1.776 1.00 88.00 101 GLU A N 1
ATOM 762 C CA . GLU A 1 101 ? -13.098 7.439 2.540 1.00 88.00 101 GLU A CA 1
ATOM 763 C C . GLU A 1 101 ? -12.414 7.245 3.889 1.00 88.00 101 GLU A C 1
ATOM 765 O O . GLU A 1 101 ? -11.252 7.605 4.098 1.00 88.00 101 GLU A O 1
ATOM 770 N N . THR A 1 102 ? -13.145 6.598 4.791 1.00 88.00 102 THR A N 1
ATOM 771 C CA . THR A 1 102 ? -12.652 6.113 6.080 1.00 88.00 102 THR A CA 1
ATOM 772 C C . THR A 1 102 ? -12.814 4.606 6.157 1.00 88.00 102 THR A C 1
ATOM 774 O O . THR A 1 102 ? -13.801 4.074 5.674 1.00 88.00 102 THR A O 1
ATOM 777 N N . LEU A 1 103 ? -11.865 3.920 6.795 1.00 90.50 103 LEU A N 1
ATOM 778 C CA . LEU A 1 103 ? -11.933 2.470 6.967 1.00 90.50 103 LEU A CA 1
ATOM 779 C C . LEU A 1 103 ? -12.577 2.113 8.311 1.00 90.50 103 LEU A C 1
ATOM 781 O O . LEU A 1 103 ? -11.940 2.297 9.356 1.00 90.50 103 LEU A O 1
ATOM 785 N N . ASP A 1 104 ? -13.797 1.583 8.304 1.00 92.75 104 ASP A N 1
ATOM 786 C CA . ASP A 1 104 ? -14.527 1.196 9.513 1.00 92.75 104 ASP A CA 1
ATOM 787 C C . ASP A 1 104 ? -14.223 -0.229 9.991 1.00 92.75 104 ASP A C 1
ATOM 789 O O . ASP A 1 104 ? -13.534 -1.020 9.348 1.00 92.75 104 ASP A O 1
ATOM 793 N N . VAL A 1 105 ? -14.652 -0.544 11.218 1.00 94.50 105 VAL A N 1
ATOM 794 C CA . VAL A 1 105 ? -14.414 -1.867 11.814 1.00 94.50 105 VAL A CA 1
ATOM 795 C C . VAL A 1 105 ? -15.184 -2.932 11.037 1.00 94.50 105 VAL A C 1
ATOM 797 O O . VAL A 1 105 ? -16.391 -2.825 10.853 1.00 94.50 105 VAL A O 1
ATOM 800 N N . GLY A 1 106 ? -14.482 -3.994 10.650 1.00 94.12 106 GLY A N 1
ATOM 801 C CA . GLY A 1 106 ? -15.003 -5.066 9.805 1.00 94.12 106 GLY A CA 1
ATOM 802 C C . GLY A 1 106 ? -14.772 -4.831 8.313 1.00 94.12 106 GLY A C 1
ATOM 803 O O . GLY A 1 106 ? -14.952 -5.761 7.530 1.00 94.12 106 GLY A O 1
ATOM 804 N N . GLU A 1 107 ? -14.323 -3.639 7.920 1.00 94.81 107 GLU A N 1
ATOM 805 C CA . GLU A 1 107 ? -14.007 -3.318 6.533 1.00 94.81 107 GLU A CA 1
ATOM 806 C C . GLU A 1 107 ? -12.541 -3.593 6.197 1.00 94.81 107 GLU A C 1
ATOM 808 O O . GLU A 1 107 ? -11.672 -3.780 7.063 1.00 94.81 107 GLU A O 1
ATOM 813 N N . PHE A 1 108 ? -12.258 -3.596 4.897 1.00 95.25 108 PHE A N 1
ATOM 814 C CA . PHE A 1 108 ? -10.905 -3.682 4.382 1.00 95.25 108 PHE A CA 1
ATOM 815 C C . PHE A 1 108 ? -10.683 -2.705 3.232 1.00 95.25 108 PHE A C 1
ATOM 817 O O . PHE A 1 108 ? -11.583 -2.433 2.444 1.00 95.25 108 PHE A O 1
ATOM 824 N N . LEU A 1 109 ? -9.444 -2.240 3.114 1.00 95.00 109 LEU A N 1
ATOM 825 C CA . LEU A 1 109 ? -8.937 -1.569 1.927 1.00 95.00 109 LEU A CA 1
ATOM 826 C C . LEU A 1 109 ? -7.978 -2.521 1.222 1.00 95.00 109 LEU A C 1
ATOM 828 O O . LEU A 1 109 ? -7.149 -3.165 1.872 1.00 95.00 109 LEU A O 1
ATOM 832 N N . GLN A 1 110 ? -8.080 -2.602 -0.099 1.00 95.19 110 GLN A N 1
ATOM 833 C CA . GLN A 1 110 ? -7.192 -3.411 -0.918 1.00 95.19 110 GLN A CA 1
ATOM 834 C C . GLN A 1 110 ? -6.687 -2.596 -2.103 1.00 95.19 110 GLN A C 1
ATOM 836 O O . GLN A 1 110 ? -7.451 -1.867 -2.728 1.00 95.19 110 GLN A O 1
ATOM 841 N N . VAL A 1 111 ? -5.408 -2.760 -2.427 1.00 94.62 111 VAL A N 1
ATOM 842 C CA . VAL A 1 111 ? -4.797 -2.210 -3.637 1.00 94.62 111 VAL A CA 1
ATOM 843 C C . VAL A 1 111 ? -4.112 -3.324 -4.403 1.00 94.62 111 VAL A C 1
ATOM 845 O O . VAL A 1 111 ? -3.595 -4.276 -3.814 1.00 94.62 111 VAL A O 1
ATOM 848 N N . LYS A 1 112 ? -4.100 -3.183 -5.721 1.00 94.94 112 LYS A N 1
ATOM 849 C CA . LYS A 1 112 ? -3.335 -4.025 -6.624 1.00 94.94 112 LYS A CA 1
ATOM 850 C C . LYS A 1 112 ? -2.291 -3.160 -7.317 1.00 94.94 112 LYS A C 1
ATOM 852 O O . LYS A 1 112 ? -2.606 -2.069 -7.782 1.00 94.94 112 LYS A O 1
ATOM 857 N N . THR A 1 113 ? -1.057 -3.633 -7.362 1.00 93.25 113 THR A N 1
ATOM 858 C CA . THR A 1 113 ? 0.081 -2.901 -7.921 1.00 93.25 113 THR A CA 1
ATOM 859 C C . THR A 1 113 ? 1.080 -3.874 -8.538 1.00 93.25 113 THR A C 1
ATOM 861 O O . THR A 1 113 ? 1.029 -5.067 -8.264 1.00 93.25 113 THR A O 1
ATOM 864 N N . ALA A 1 114 ? 1.977 -3.380 -9.383 1.00 91.25 114 ALA A N 1
ATOM 865 C CA . ALA A 1 114 ? 3.058 -4.157 -9.976 1.00 91.25 114 ALA A CA 1
ATOM 866 C C . ALA A 1 114 ? 4.308 -3.280 -10.089 1.00 91.25 114 ALA A C 1
ATOM 868 O O . ALA A 1 114 ? 4.210 -2.087 -10.389 1.00 91.25 114 ALA A O 1
ATOM 869 N N . ILE A 1 115 ? 5.492 -3.861 -9.883 1.00 89.50 115 ILE A N 1
ATOM 870 C CA . ILE A 1 115 ? 6.754 -3.171 -10.181 1.00 89.50 115 ILE A CA 1
ATOM 871 C C . ILE A 1 115 ? 7.060 -3.365 -11.664 1.00 89.50 115 ILE A C 1
ATOM 873 O O . ILE A 1 115 ? 7.359 -4.479 -12.081 1.00 89.50 115 ILE A O 1
ATOM 877 N N . LEU A 1 116 ? 7.024 -2.293 -12.456 1.00 88.38 116 LEU A N 1
ATOM 878 C CA . LEU A 1 116 ? 7.284 -2.374 -13.901 1.00 88.38 116 LEU A CA 1
ATOM 879 C C . LEU A 1 116 ? 8.782 -2.341 -14.243 1.00 88.38 116 LEU A C 1
ATOM 881 O O . LEU A 1 116 ? 9.230 -3.035 -15.151 1.00 88.38 116 LEU A O 1
ATOM 885 N N . ALA A 1 117 ? 9.560 -1.531 -13.522 1.00 83.94 117 ALA A N 1
ATOM 886 C CA . ALA A 1 117 ? 10.996 -1.345 -13.724 1.00 83.94 117 ALA A CA 1
ATOM 887 C C . ALA A 1 117 ? 11.672 -0.894 -12.415 1.00 83.94 117 ALA A C 1
ATOM 889 O O . ALA A 1 117 ? 10.993 -0.464 -11.485 1.00 83.94 117 ALA A O 1
ATOM 890 N N . GLY A 1 118 ? 13.005 -1.004 -12.332 1.00 73.12 118 GLY A N 1
ATOM 891 C CA . GLY A 1 118 ? 13.767 -0.667 -11.113 1.00 73.12 118 GLY A CA 1
ATOM 892 C C . GLY A 1 118 ? 13.805 -1.779 -10.051 1.00 73.12 118 GLY A C 1
ATOM 893 O O . GLY A 1 118 ? 14.023 -1.504 -8.875 1.00 73.12 118 GLY A O 1
ATOM 894 N N . GLY A 1 119 ? 13.566 -3.034 -10.458 1.00 61.06 119 GLY A N 1
ATOM 895 C CA . GLY A 1 119 ? 13.411 -4.191 -9.569 1.00 61.06 119 GLY A CA 1
ATOM 896 C C . GLY A 1 119 ? 14.627 -4.530 -8.691 1.00 61.06 119 GLY A C 1
ATOM 897 O O . GLY A 1 119 ? 15.772 -4.231 -9.022 1.00 61.06 119 GLY A O 1
ATOM 898 N N . GLY A 1 120 ? 14.352 -5.186 -7.560 1.00 61.47 120 GLY A N 1
ATOM 899 C CA . GLY A 1 120 ? 15.315 -5.557 -6.518 1.00 61.47 120 GLY A CA 1
ATOM 900 C C . GLY A 1 120 ? 14.860 -5.072 -5.138 1.00 61.47 120 GLY A C 1
ATOM 901 O O . GLY A 1 120 ? 13.689 -4.772 -4.929 1.00 61.47 120 GLY A O 1
ATOM 902 N N . VAL A 1 121 ? 15.786 -4.938 -4.185 1.00 64.94 121 VAL A N 1
ATOM 903 C CA . VAL A 1 121 ? 15.512 -4.381 -2.839 1.00 64.94 121 VAL A CA 1
ATOM 904 C C . VAL A 1 121 ? 15.133 -2.886 -2.834 1.00 64.94 121 VAL A C 1
ATOM 906 O O . VAL A 1 121 ? 14.804 -2.350 -1.773 1.00 64.94 121 VAL A O 1
ATOM 909 N N . LEU A 1 122 ? 15.193 -2.229 -3.999 1.00 69.12 122 LEU A N 1
ATOM 910 C CA . LEU A 1 122 ? 15.110 -0.775 -4.171 1.00 69.12 122 LEU A CA 1
ATOM 911 C C . LEU A 1 122 ? 13.674 -0.240 -4.232 1.00 69.12 122 LEU A C 1
ATOM 913 O O . LEU A 1 122 ? 13.412 0.841 -3.719 1.00 69.12 122 LEU A O 1
ATOM 917 N N . VAL A 1 123 ? 12.732 -0.993 -4.808 1.00 80.25 123 VAL A N 1
ATOM 918 C CA . VAL A 1 123 ? 11.336 -0.550 -4.959 1.00 80.25 123 VAL A CA 1
ATOM 919 C C . VAL A 1 123 ? 10.422 -1.414 -4.098 1.00 80.25 123 VAL A C 1
ATOM 921 O O . VAL A 1 123 ? 10.506 -2.641 -4.118 1.00 80.25 123 VAL A O 1
ATOM 924 N N . ARG A 1 124 ? 9.555 -0.761 -3.316 1.00 86.81 124 ARG A N 1
ATOM 925 C CA . ARG A 1 124 ? 8.642 -1.409 -2.365 1.00 86.81 124 ARG A CA 1
ATOM 926 C C . ARG A 1 124 ? 7.196 -1.006 -2.670 1.00 86.81 124 ARG A C 1
ATOM 928 O O . ARG A 1 124 ? 6.784 0.074 -2.247 1.00 86.81 124 ARG A O 1
ATOM 935 N N . PRO A 1 125 ? 6.413 -1.826 -3.391 1.00 89.69 125 PRO A N 1
ATOM 936 C CA . PRO A 1 125 ? 4.982 -1.605 -3.518 1.00 89.69 125 PRO A CA 1
ATOM 937 C C . PRO A 1 125 ? 4.327 -1.711 -2.144 1.00 89.69 125 PRO A C 1
ATOM 939 O O . PRO A 1 125 ? 4.694 -2.563 -1.327 1.00 89.69 125 PRO A O 1
ATOM 942 N N . GLY A 1 126 ? 3.342 -0.857 -1.890 1.00 92.50 126 GLY A N 1
ATOM 943 C CA . GLY A 1 126 ? 2.677 -0.819 -0.602 1.00 92.50 126 GLY A CA 1
ATOM 944 C C . GLY A 1 126 ? 1.301 -0.182 -0.635 1.00 92.50 126 GLY A C 1
ATOM 945 O O . GLY A 1 126 ? 0.859 0.379 -1.634 1.00 92.50 126 GLY A O 1
ATOM 946 N N . ILE A 1 127 ? 0.641 -0.290 0.506 1.00 94.38 127 ILE A N 1
ATOM 947 C CA . ILE A 1 127 ? -0.632 0.320 0.852 1.00 94.38 127 ILE A CA 1
ATOM 948 C C . ILE A 1 127 ? -0.450 1.044 2.181 1.00 94.38 127 ILE A C 1
ATOM 950 O O . ILE A 1 127 ? 0.313 0.603 3.045 1.00 94.38 127 ILE A O 1
ATOM 954 N N . ALA A 1 128 ? -1.148 2.158 2.356 1.00 91.62 128 ALA A N 1
ATOM 955 C CA . ALA A 1 128 ? -1.087 2.908 3.593 1.00 91.62 128 ALA A CA 1
ATOM 956 C C . ALA A 1 128 ? -2.465 3.381 4.045 1.00 91.62 128 ALA A C 1
ATOM 958 O O . ALA A 1 128 ? -3.360 3.606 3.235 1.00 91.62 128 ALA A O 1
ATOM 959 N N . LEU A 1 129 ? -2.593 3.571 5.356 1.00 91.00 129 LEU A N 1
ATOM 960 C CA . LEU A 1 129 ? -3.642 4.368 5.977 1.00 91.00 129 LEU A CA 1
ATOM 961 C C . LEU A 1 129 ? -2.982 5.573 6.640 1.00 91.00 129 LEU A C 1
ATOM 963 O O . LEU A 1 129 ? -1.972 5.425 7.330 1.00 91.00 129 LEU A O 1
ATOM 967 N N . ALA A 1 130 ? -3.560 6.752 6.461 1.00 87.31 130 ALA A N 1
ATOM 968 C CA . ALA A 1 130 ? -3.086 7.983 7.075 1.00 87.31 130 ALA A CA 1
ATOM 969 C C . ALA A 1 130 ? -4.281 8.819 7.528 1.00 87.31 130 ALA A C 1
ATOM 971 O O . ALA A 1 130 ? -5.286 8.893 6.829 1.00 87.31 130 ALA A O 1
ATOM 972 N N . THR A 1 131 ? -4.168 9.474 8.686 1.00 78.50 131 THR A N 1
ATOM 973 C CA . THR A 1 131 ? -5.178 10.449 9.142 1.00 78.50 131 THR A CA 1
ATOM 974 C C . THR A 1 131 ? -4.751 11.899 8.903 1.00 78.50 131 THR A C 1
ATOM 976 O O . THR A 1 131 ? -5.438 12.817 9.344 1.00 78.50 131 THR A O 1
ATOM 979 N N . THR A 1 132 ? -3.577 12.128 8.307 1.00 65.44 132 THR A N 1
ATOM 980 C CA . THR A 1 132 ? -3.007 13.461 8.088 1.00 65.44 132 THR A CA 1
ATOM 981 C C . THR A 1 132 ? -2.831 13.735 6.601 1.00 65.44 132 THR A C 1
ATOM 983 O O . THR A 1 132 ? -2.405 12.873 5.836 1.00 65.44 132 THR A O 1
ATOM 986 N N . THR A 1 133 ? -3.162 14.959 6.198 1.00 64.50 133 THR A N 1
ATOM 987 C CA . THR A 1 133 ? -2.906 15.490 4.855 1.00 64.50 133 THR A CA 1
ATOM 988 C C . THR A 1 133 ? -1.565 16.217 4.770 1.00 64.50 133 THR A C 1
ATOM 990 O O . THR A 1 133 ? -1.180 16.651 3.688 1.00 64.50 133 THR A O 1
ATOM 993 N N . THR A 1 134 ? -0.836 16.357 5.885 1.00 67.88 134 THR A N 1
ATOM 994 C CA . THR A 1 134 ? 0.437 17.079 5.913 1.00 67.88 134 THR A CA 1
ATOM 995 C C . THR A 1 134 ? 1.535 16.221 5.278 1.00 67.88 134 THR A C 1
ATOM 997 O O . THR A 1 134 ? 1.853 15.169 5.836 1.00 67.88 134 THR A O 1
ATOM 1000 N N . PRO A 1 135 ? 2.182 16.681 4.189 1.00 59.62 135 PRO A N 1
ATOM 1001 C CA . PRO A 1 135 ? 3.088 15.872 3.373 1.00 59.62 135 PRO A CA 1
ATOM 1002 C C . PRO A 1 135 ? 4.204 15.131 4.117 1.00 59.62 135 PRO A C 1
ATOM 1004 O O . PRO A 1 135 ? 4.582 14.049 3.698 1.00 59.62 135 PRO A O 1
ATOM 1007 N N . ASN A 1 136 ? 4.689 15.661 5.242 1.00 66.38 136 ASN A N 1
ATOM 1008 C CA . ASN A 1 136 ? 5.857 15.114 5.945 1.00 66.38 136 ASN A CA 1
ATOM 1009 C C . ASN A 1 136 ? 5.535 14.543 7.334 1.00 66.38 136 ASN A C 1
ATOM 1011 O O . ASN A 1 136 ? 6.433 14.254 8.129 1.00 66.38 136 ASN A O 1
ATOM 1015 N N . ALA A 1 137 ? 4.252 14.423 7.678 1.00 74.62 137 ALA A N 1
ATOM 1016 C CA . ALA A 1 137 ? 3.850 13.962 8.995 1.00 74.62 137 ALA A CA 1
ATOM 1017 C C . ALA A 1 137 ? 3.755 12.434 9.023 1.00 74.62 137 ALA A C 1
ATOM 1019 O O . ALA A 1 137 ? 2.845 11.836 8.461 1.00 74.62 137 ALA A O 1
ATOM 1020 N N . ARG A 1 138 ? 4.653 11.792 9.779 1.00 78.38 138 ARG A N 1
ATOM 1021 C CA . ARG A 1 138 ? 4.535 10.356 10.090 1.00 78.38 138 ARG A CA 1
ATOM 1022 C C . ARG A 1 138 ? 3.439 10.059 11.110 1.00 78.38 138 ARG A C 1
ATOM 1024 O O . ARG A 1 138 ? 3.207 8.911 11.445 1.00 78.38 138 ARG A O 1
ATOM 1031 N N . ALA A 1 139 ? 2.829 11.076 11.709 1.00 82.81 139 ALA A N 1
ATOM 1032 C CA . ALA A 1 139 ? 1.866 10.863 12.775 1.00 82.81 139 ALA A CA 1
ATOM 1033 C C . ALA A 1 139 ? 0.618 10.152 12.240 1.00 82.81 139 ALA A C 1
ATOM 1035 O O . ALA A 1 139 ? 0.031 10.589 11.254 1.00 82.81 139 ALA A O 1
ATOM 1036 N N . ASN A 1 140 ? 0.191 9.099 12.942 1.00 85.19 140 ASN A N 1
ATOM 1037 C CA . ASN A 1 140 ? -1.029 8.347 12.635 1.00 85.19 140 ASN A CA 1
ATOM 1038 C C . ASN A 1 140 ? -1.045 7.740 11.230 1.00 85.19 140 ASN A C 1
ATOM 1040 O O . ASN A 1 140 ? -2.067 7.771 10.541 1.00 85.19 140 ASN A O 1
ATOM 1044 N N . THR A 1 141 ? 0.089 7.170 10.828 1.00 88.94 141 THR A N 1
ATOM 1045 C CA . THR A 1 141 ? 0.203 6.404 9.591 1.00 88.94 141 THR A CA 1
ATOM 1046 C C . THR A 1 141 ? 0.444 4.924 9.881 1.00 88.94 141 THR A C 1
ATOM 1048 O O . THR A 1 141 ? 1.126 4.550 10.840 1.00 88.94 141 THR A O 1
ATOM 1051 N N . LEU A 1 142 ? -0.148 4.073 9.050 1.00 92.31 142 LEU A N 1
ATOM 1052 C CA . LEU A 1 142 ? 0.166 2.657 8.926 1.00 92.31 142 LEU A CA 1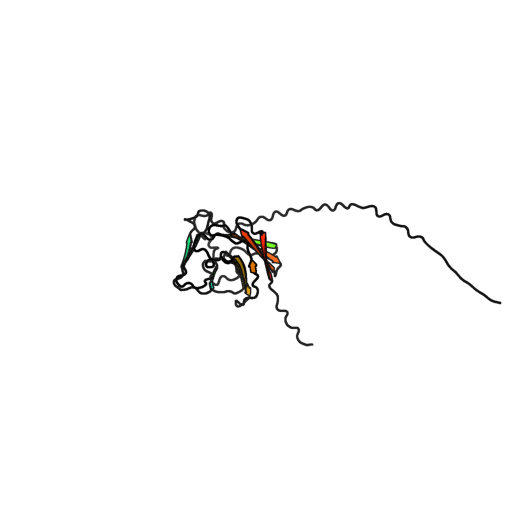
ATOM 1053 C C . LEU A 1 142 ? 0.624 2.436 7.492 1.00 92.31 142 LEU A C 1
ATOM 1055 O O . LEU A 1 142 ? -0.158 2.630 6.569 1.00 92.31 142 LEU A O 1
ATOM 1059 N N . LEU A 1 143 ? 1.878 2.043 7.321 1.00 91.94 143 LEU A N 1
ATOM 1060 C CA . LEU A 1 143 ? 2.475 1.685 6.043 1.00 91.94 143 LEU A CA 1
ATOM 1061 C C . LEU A 1 143 ? 2.588 0.175 5.992 1.00 91.94 143 LEU A C 1
ATOM 1063 O O . LEU A 1 143 ? 3.063 -0.410 6.955 1.00 91.94 143 LEU A O 1
ATOM 1067 N N . PHE A 1 144 ? 2.204 -0.454 4.895 1.00 95.06 144 PHE A N 1
ATOM 1068 C CA . PHE A 1 144 ? 2.396 -1.880 4.691 1.00 95.06 144 PHE A CA 1
ATOM 1069 C C . PHE A 1 144 ? 2.907 -2.112 3.275 1.00 95.06 144 PHE A C 1
ATOM 1071 O O . PHE A 1 144 ? 2.270 -1.689 2.315 1.00 95.06 144 PHE A O 1
ATOM 1078 N N . GLY A 1 145 ? 4.065 -2.752 3.138 1.00 93.94 145 GLY A N 1
ATOM 1079 C CA . GLY A 1 145 ? 4.694 -2.953 1.839 1.00 93.94 145 GLY A CA 1
ATOM 1080 C C . GLY A 1 145 ? 5.445 -4.267 1.725 1.00 93.94 145 GLY A C 1
ATOM 1081 O O . GLY A 1 145 ? 5.769 -4.921 2.721 1.00 93.94 145 GLY A O 1
ATOM 1082 N N . LEU A 1 146 ? 5.728 -4.642 0.481 1.00 92.19 146 LEU A N 1
ATOM 1083 C CA . LEU A 1 146 ? 6.512 -5.823 0.144 1.00 92.19 146 LEU A CA 1
ATOM 1084 C C . LEU A 1 146 ? 7.911 -5.393 -0.281 1.00 92.19 146 LEU A C 1
ATOM 1086 O O . LEU A 1 146 ? 8.083 -4.530 -1.138 1.00 92.19 146 LEU A O 1
ATOM 1090 N N . ARG A 1 147 ? 8.929 -6.014 0.299 1.00 88.38 147 ARG A N 1
ATOM 1091 C CA . ARG A 1 147 ? 10.331 -5.750 -0.008 1.00 88.38 147 ARG A CA 1
ATOM 1092 C C . ARG A 1 147 ? 10.860 -6.800 -0.980 1.00 88.38 147 ARG A C 1
ATOM 1094 O O . ARG A 1 147 ? 10.486 -7.970 -0.900 1.00 88.38 147 ARG A O 1
ATOM 1101 N N . GLY A 1 148 ? 11.764 -6.387 -1.867 1.00 83.62 148 GLY A N 1
ATOM 1102 C CA . GLY A 1 148 ? 12.414 -7.286 -2.826 1.00 83.62 148 GLY A CA 1
ATOM 1103 C C . GLY A 1 148 ? 13.335 -8.341 -2.198 1.00 83.62 148 GLY A C 1
ATOM 1104 O O . GLY A 1 148 ? 13.749 -9.262 -2.889 1.00 83.62 148 GLY A O 1
ATOM 1105 N N . ASP A 1 149 ? 13.630 -8.251 -0.894 1.00 87.12 149 ASP A N 1
ATOM 1106 C CA . ASP A 1 149 ? 14.299 -9.304 -0.115 1.00 87.12 149 ASP A CA 1
ATOM 1107 C C . ASP A 1 149 ? 13.317 -10.329 0.478 1.00 87.12 149 ASP A C 1
ATOM 1109 O O . ASP A 1 149 ? 13.657 -11.036 1.423 1.00 87.12 149 ASP A O 1
ATOM 1113 N N . ILE A 1 150 ? 12.116 -10.446 -0.105 1.00 90.06 150 ILE A N 1
ATOM 1114 C CA . ILE A 1 150 ? 11.134 -11.489 0.223 1.00 90.06 150 ILE A CA 1
ATOM 1115 C C . ILE A 1 150 ? 10.555 -11.288 1.640 1.00 90.06 150 ILE A C 1
ATOM 1117 O O . ILE A 1 150 ? 10.196 -12.227 2.350 1.00 90.06 150 ILE A O 1
ATOM 1121 N N . VAL A 1 151 ? 10.392 -10.027 2.047 1.00 92.06 151 VAL A N 1
ATOM 1122 C CA . VAL A 1 151 ? 9.793 -9.657 3.337 1.00 92.06 151 VAL A CA 1
ATOM 1123 C C . VAL A 1 151 ? 8.592 -8.743 3.124 1.00 92.06 151 VAL A C 1
ATOM 1125 O O . VAL A 1 151 ? 8.706 -7.675 2.527 1.00 92.06 151 VAL A O 1
ATOM 1128 N N . ALA A 1 152 ? 7.442 -9.127 3.667 1.00 93.75 152 ALA A N 1
ATOM 1129 C CA . ALA A 1 152 ? 6.330 -8.216 3.896 1.00 93.75 152 ALA A CA 1
ATOM 1130 C C . ALA A 1 152 ? 6.542 -7.530 5.246 1.00 93.75 152 ALA A C 1
ATOM 1132 O O . ALA A 1 152 ? 6.792 -8.214 6.235 1.00 93.75 152 ALA A O 1
ATOM 1133 N N . ARG A 1 153 ? 6.463 -6.199 5.295 1.00 92.62 153 ARG A N 1
ATOM 1134 C CA . ARG A 1 153 ? 6.718 -5.417 6.514 1.00 92.62 153 ARG A CA 1
ATOM 1135 C C . ARG A 1 153 ? 5.744 -4.260 6.618 1.00 92.62 153 ARG A C 1
ATOM 1137 O O . ARG A 1 153 ? 5.394 -3.654 5.602 1.00 92.62 153 ARG A O 1
ATOM 1144 N N . ALA A 1 154 ? 5.329 -3.933 7.834 1.00 93.62 154 ALA A N 1
ATOM 1145 C CA . ALA A 1 154 ? 4.536 -2.741 8.081 1.00 93.62 154 ALA A CA 1
ATOM 1146 C C . ALA A 1 154 ? 5.179 -1.819 9.099 1.00 93.62 154 ALA A C 1
ATOM 1148 O O . ALA A 1 154 ? 5.701 -2.287 10.086 1.00 93.62 154 ALA A O 1
ATOM 1149 N N . HIS A 1 155 ? 5.043 -0.512 8.914 1.00 90.88 155 HIS A N 1
ATOM 1150 C CA . HIS A 1 155 ? 5.468 0.486 9.885 1.00 90.88 155 HIS A CA 1
ATOM 1151 C C . HIS A 1 155 ? 4.248 1.236 10.398 1.00 90.88 155 HIS A C 1
ATOM 1153 O O . HIS A 1 155 ? 3.507 1.834 9.616 1.00 90.88 155 HIS A O 1
ATOM 1159 N N . ALA A 1 156 ? 4.029 1.211 11.710 1.00 90.75 156 ALA A N 1
ATOM 1160 C CA . ALA A 1 156 ? 2.917 1.917 12.331 1.00 90.75 156 ALA A CA 1
ATOM 1161 C C . ALA A 1 156 ? 3.416 3.015 13.264 1.00 90.75 156 ALA A C 1
ATOM 1163 O O . ALA A 1 156 ? 4.176 2.768 14.207 1.00 90.75 156 ALA A O 1
ATOM 1164 N N . TYR A 1 157 ? 2.917 4.225 13.044 1.00 88.88 157 TYR A N 1
ATOM 1165 C CA . TYR A 1 157 ? 3.332 5.425 13.747 1.00 88.88 157 TYR A CA 1
ATOM 1166 C C . TYR A 1 157 ? 2.148 6.048 14.491 1.00 88.88 157 TYR A C 1
ATOM 1168 O O . TYR A 1 157 ? 1.035 6.172 13.981 1.00 88.88 157 TYR A O 1
ATOM 1176 N N . ARG A 1 158 ? 2.381 6.433 15.744 1.00 84.69 158 ARG A N 1
ATOM 1177 C CA . ARG A 1 158 ? 1.397 7.118 16.606 1.00 84.69 158 ARG A CA 1
ATOM 1178 C C . ARG A 1 158 ? 1.551 8.635 16.498 1.00 84.69 158 ARG A C 1
ATOM 1180 O O . ARG A 1 158 ? 2.384 9.127 15.736 1.00 84.69 158 ARG A O 1
ATOM 1187 N N . ASP A 1 159 ? 0.758 9.369 17.274 1.00 80.31 159 ASP A N 1
ATOM 1188 C CA . ASP A 1 159 ? 0.904 10.817 17.429 1.00 80.31 159 ASP A CA 1
ATOM 1189 C C . ASP A 1 159 ? 2.371 11.200 17.681 1.00 80.31 159 ASP A C 1
ATOM 1191 O O . ASP A 1 159 ? 3.081 10.547 18.453 1.00 80.31 159 ASP A O 1
ATOM 1195 N N . GLY A 1 160 ? 2.836 12.237 16.984 1.00 74.25 160 GLY A N 1
ATOM 1196 C CA . GLY A 1 160 ? 4.234 12.676 17.025 1.00 74.25 160 GLY A CA 1
ATOM 1197 C C . GLY A 1 160 ? 5.212 11.832 16.195 1.00 74.25 160 GLY A C 1
ATOM 1198 O O . GLY A 1 160 ? 6.407 12.094 16.246 1.00 74.25 160 GLY A O 1
ATOM 1199 N N . GLY A 1 161 ? 4.738 10.837 15.433 1.00 77.12 161 GLY A N 1
ATOM 1200 C CA . GLY A 1 161 ? 5.555 10.089 14.467 1.00 77.12 161 GLY A CA 1
ATOM 1201 C C . GLY A 1 161 ? 6.443 8.996 15.068 1.00 77.12 161 GLY A C 1
ATOM 1202 O O . GLY A 1 161 ? 7.335 8.492 14.393 1.00 77.12 161 GLY A O 1
ATOM 1203 N N . ILE A 1 162 ? 6.218 8.615 16.329 1.00 80.81 162 ILE A N 1
ATOM 1204 C CA . ILE A 1 162 ? 6.959 7.530 16.985 1.00 80.81 162 ILE A CA 1
ATOM 1205 C C . ILE A 1 162 ? 6.427 6.185 16.489 1.00 80.81 162 ILE A C 1
ATOM 1207 O O . ILE A 1 162 ? 5.230 5.916 16.599 1.00 80.81 162 ILE A O 1
ATOM 1211 N N . GLU A 1 163 ? 7.315 5.312 16.026 1.00 84.81 163 GLU A N 1
ATOM 1212 C CA . GLU A 1 163 ? 6.973 3.940 15.649 1.00 84.81 163 GLU A CA 1
ATOM 1213 C C . GLU A 1 163 ? 6.535 3.118 16.876 1.00 84.81 163 GLU A C 1
ATOM 1215 O O . GLU A 1 163 ? 7.045 3.289 17.993 1.00 84.81 163 GLU A O 1
ATOM 1220 N N . PHE A 1 164 ? 5.525 2.263 16.715 1.00 83.06 164 PHE A N 1
ATOM 1221 C CA . PHE A 1 164 ? 5.007 1.439 17.815 1.00 83.06 164 PHE A CA 1
ATOM 1222 C C . PHE A 1 164 ? 4.744 -0.021 17.454 1.00 83.06 164 PHE A C 1
ATOM 1224 O O . PHE A 1 164 ? 4.473 -0.811 18.360 1.00 83.06 164 PHE A O 1
ATOM 1231 N N . SER A 1 165 ? 4.787 -0.377 16.174 1.00 84.00 165 SER A N 1
ATOM 1232 C CA . SER A 1 165 ? 4.576 -1.741 15.705 1.00 84.00 165 SER A CA 1
ATOM 1233 C C . SER A 1 165 ? 5.240 -1.923 14.353 1.00 84.00 165 SER A C 1
ATOM 1235 O O . SER A 1 165 ? 5.161 -1.018 13.522 1.00 84.00 165 SER A O 1
ATOM 1237 N N . ASP A 1 166 ? 5.821 -3.105 14.159 1.00 87.75 166 ASP A N 1
ATOM 1238 C CA . ASP A 1 166 ? 6.546 -3.459 12.943 1.00 87.75 166 ASP A CA 1
ATOM 1239 C C . ASP A 1 166 ? 6.433 -4.962 12.625 1.00 87.75 166 ASP A C 1
ATOM 1241 O O . ASP A 1 166 ? 7.398 -5.703 12.804 1.00 87.75 166 ASP A O 1
ATOM 1245 N N . PRO A 1 167 ? 5.223 -5.473 12.318 1.00 85.62 167 PRO A N 1
ATOM 1246 C CA . PRO A 1 167 ? 5.066 -6.880 11.984 1.00 85.62 167 PRO A CA 1
ATOM 1247 C C . PRO A 1 167 ? 5.716 -7.172 10.630 1.00 85.62 167 PRO A C 1
ATOM 1249 O O . PRO A 1 167 ? 5.488 -6.452 9.652 1.00 85.62 167 PRO A O 1
ATOM 1252 N N . ASP A 1 168 ? 6.460 -8.270 10.576 1.00 92.25 168 ASP A N 1
ATOM 1253 C CA . ASP A 1 168 ? 7.088 -8.778 9.371 1.00 92.25 168 ASP A CA 1
ATOM 1254 C C . ASP A 1 168 ? 6.826 -10.275 9.163 1.00 92.25 168 ASP A C 1
ATOM 1256 O O . ASP A 1 168 ? 6.615 -11.044 10.103 1.00 92.25 168 ASP A O 1
ATOM 1260 N N . ALA A 1 169 ? 6.809 -10.689 7.898 1.00 94.19 169 ALA A N 1
ATOM 1261 C CA . ALA A 1 169 ? 6.748 -12.094 7.520 1.00 94.19 169 ALA A CA 1
ATOM 1262 C C . ALA A 1 169 ? 7.528 -12.338 6.228 1.00 94.19 169 ALA A C 1
ATOM 1264 O O . ALA A 1 169 ? 7.560 -11.489 5.331 1.00 94.19 169 ALA A O 1
ATOM 1265 N N . ALA A 1 170 ? 8.116 -13.529 6.117 1.00 94.31 170 ALA A N 1
ATOM 1266 C CA . ALA A 1 170 ? 8.641 -14.008 4.847 1.00 94.31 170 ALA A CA 1
ATOM 1267 C C . ALA A 1 170 ? 7.487 -14.215 3.855 1.00 94.31 170 ALA A C 1
ATOM 1269 O O . ALA A 1 170 ? 6.427 -14.730 4.223 1.00 94.31 170 ALA A O 1
ATOM 1270 N N . ILE A 1 171 ? 7.700 -13.833 2.599 1.00 92.00 171 ILE A N 1
ATOM 1271 C CA . ILE A 1 171 ? 6.746 -14.077 1.511 1.00 92.00 171 ILE A CA 1
ATOM 1272 C C . ILE A 1 171 ? 7.281 -15.122 0.530 1.00 92.00 171 ILE A C 1
ATOM 1274 O O . ILE A 1 171 ? 8.407 -15.586 0.654 1.00 92.00 171 ILE A O 1
ATOM 1278 N N . THR A 1 172 ? 6.485 -15.537 -0.451 1.00 88.31 172 THR A N 1
ATOM 1279 C CA . THR A 1 172 ? 6.974 -16.433 -1.519 1.00 88.31 172 THR A CA 1
ATOM 1280 C C . THR A 1 172 ? 7.927 -15.715 -2.488 1.00 88.31 172 THR A C 1
ATOM 1282 O O . THR A 1 172 ? 8.717 -16.358 -3.173 1.00 88.31 172 THR A O 1
ATOM 1285 N N . GLY A 1 173 ? 7.894 -14.380 -2.493 1.00 85.81 173 GLY A N 1
ATOM 1286 C CA . GLY A 1 173 ? 8.584 -13.523 -3.453 1.00 85.81 173 GLY A CA 1
ATOM 1287 C C . GLY A 1 173 ? 7.644 -13.093 -4.578 1.00 85.81 173 GLY A C 1
ATOM 1288 O O . GLY A 1 173 ? 6.524 -13.586 -4.684 1.00 85.81 173 GLY A O 1
ATOM 1289 N N . TYR A 1 174 ? 8.095 -12.134 -5.376 1.00 88.75 174 TYR A N 1
ATOM 1290 C CA . TYR A 1 174 ? 7.416 -11.640 -6.571 1.00 88.75 174 TYR A CA 1
ATOM 1291 C C . TYR A 1 174 ? 8.476 -11.056 -7.512 1.00 88.75 174 TYR A C 1
ATOM 1293 O O . TYR A 1 174 ? 9.551 -10.640 -7.068 1.00 88.75 174 TYR A O 1
ATOM 1301 N N . ASN A 1 175 ? 8.191 -11.047 -8.806 1.00 87.31 175 ASN A N 1
ATOM 1302 C CA . ASN A 1 175 ? 9.069 -10.539 -9.850 1.00 87.31 175 ASN A CA 1
ATOM 1303 C C . ASN A 1 175 ? 8.585 -9.179 -10.360 1.00 87.31 175 ASN A C 1
ATOM 1305 O O . ASN A 1 175 ? 7.460 -8.750 -10.104 1.00 87.31 175 ASN A O 1
ATOM 1309 N N . ALA A 1 176 ? 9.445 -8.490 -11.111 1.00 87.31 176 ALA A N 1
ATOM 1310 C CA . ALA A 1 176 ? 8.998 -7.344 -11.892 1.00 87.31 176 ALA A CA 1
ATOM 1311 C C . ALA A 1 176 ? 7.945 -7.801 -12.916 1.00 87.31 176 ALA A C 1
ATOM 1313 O O . ALA A 1 176 ? 8.143 -8.799 -13.607 1.00 87.31 176 ALA A O 1
ATOM 1314 N N . GLY A 1 177 ? 6.845 -7.060 -13.002 1.00 88.12 177 GLY A N 1
ATOM 1315 C CA . GLY A 1 177 ? 5.673 -7.390 -13.807 1.00 88.12 177 GLY A CA 1
ATOM 1316 C C . GLY A 1 177 ? 4.580 -8.153 -13.056 1.00 88.12 177 GLY A C 1
ATOM 1317 O O . GLY A 1 177 ? 3.425 -8.016 -13.452 1.00 88.12 177 GLY A O 1
ATOM 1318 N N . ASP A 1 178 ? 4.908 -8.869 -11.973 1.00 91.31 178 ASP A N 1
ATOM 1319 C CA . ASP A 1 178 ? 3.907 -9.600 -11.188 1.00 91.31 178 ASP A CA 1
ATOM 1320 C C . ASP A 1 178 ? 2.932 -8.613 -10.524 1.00 91.31 178 ASP A C 1
ATOM 1322 O O . ASP A 1 178 ? 3.338 -7.603 -9.932 1.00 91.31 178 ASP A O 1
ATOM 1326 N N . GLU A 1 179 ? 1.637 -8.920 -10.588 1.00 93.06 179 GLU A N 1
ATOM 1327 C CA . GLU A 1 179 ? 0.619 -8.186 -9.845 1.00 93.06 179 GLU A CA 1
ATOM 1328 C C . GLU A 1 179 ? 0.616 -8.650 -8.386 1.00 93.06 179 GLU A C 1
ATOM 1330 O O . GLU A 1 179 ? 0.295 -9.795 -8.064 1.00 93.06 179 GLU A O 1
ATOM 1335 N N . VAL A 1 180 ? 0.929 -7.734 -7.474 1.00 94.88 180 VAL A N 1
ATOM 1336 C CA . VAL A 1 180 ? 0.810 -7.947 -6.035 1.00 94.88 180 VAL A CA 1
ATOM 1337 C C . VAL A 1 180 ? -0.404 -7.207 -5.499 1.00 94.88 180 VAL A C 1
ATOM 1339 O O . VAL A 1 180 ? -0.635 -6.026 -5.773 1.00 94.88 180 VAL A O 1
ATOM 1342 N N . THR A 1 181 ? -1.185 -7.911 -4.695 1.00 96.81 181 THR A N 1
ATOM 1343 C CA . THR A 1 181 ? -2.354 -7.359 -4.023 1.00 96.81 181 THR A CA 1
ATOM 1344 C C . THR A 1 181 ? -2.038 -7.233 -2.543 1.00 96.81 181 THR A C 1
ATOM 1346 O O . THR A 1 181 ? -1.626 -8.207 -1.915 1.00 96.81 181 THR A O 1
ATOM 1349 N N . LEU A 1 182 ? -2.238 -6.048 -1.969 1.00 97.50 182 LEU A N 1
ATOM 1350 C CA . LEU A 1 182 ? -2.078 -5.796 -0.538 1.00 97.50 182 LEU A CA 1
ATOM 1351 C C . LEU A 1 182 ? -3.420 -5.399 0.062 1.00 97.50 182 LEU A C 1
ATOM 1353 O O . LEU A 1 182 ? -4.152 -4.605 -0.528 1.00 97.50 182 LEU A O 1
ATOM 1357 N N . ARG A 1 183 ? -3.726 -5.913 1.253 1.00 97.50 183 ARG A N 1
ATOM 1358 C CA . ARG A 1 183 ? -4.968 -5.623 1.971 1.00 97.50 183 ARG A CA 1
ATOM 1359 C C . ARG A 1 183 ? -4.701 -5.291 3.430 1.00 97.50 183 ARG A C 1
ATOM 1361 O O . ARG A 1 183 ? -3.971 -6.008 4.115 1.00 97.50 183 ARG A O 1
ATOM 1368 N N . ILE A 1 184 ? -5.366 -4.245 3.907 1.00 97.50 184 ILE A N 1
ATOM 1369 C CA . ILE A 1 184 ? -5.467 -3.906 5.326 1.00 97.50 184 ILE A CA 1
ATOM 1370 C C . ILE A 1 184 ? -6.919 -4.111 5.750 1.00 97.50 184 ILE A C 1
ATOM 1372 O O . ILE A 1 184 ? -7.818 -3.497 5.183 1.00 97.50 184 ILE A O 1
ATOM 1376 N N . VAL A 1 185 ? -7.146 -4.956 6.754 1.00 97.12 185 VAL A N 1
ATOM 1377 C CA . VAL A 1 185 ? -8.463 -5.183 7.367 1.00 97.12 185 VAL A CA 1
ATOM 1378 C C . VAL A 1 185 ? -8.479 -4.518 8.733 1.00 97.12 185 VAL A C 1
ATOM 1380 O O . VAL A 1 185 ? -7.610 -4.803 9.557 1.00 97.12 185 VAL A O 1
ATOM 1383 N N . ARG A 1 186 ? -9.472 -3.678 9.023 1.00 95.88 186 ARG A N 1
ATOM 1384 C CA . ARG A 1 186 ? -9.673 -3.150 10.378 1.00 95.88 186 ARG A CA 1
ATOM 1385 C C . ARG A 1 186 ? -10.511 -4.149 11.176 1.00 95.88 186 ARG A C 1
ATOM 1387 O O . ARG A 1 186 ? -11.729 -4.037 11.259 1.00 95.88 186 ARG A O 1
ATOM 1394 N N . SER A 1 187 ? -9.861 -5.165 11.744 1.00 96.44 187 SER A N 1
ATOM 1395 C CA . SER A 1 187 ? -10.534 -6.288 12.423 1.00 96.44 187 SER A CA 1
ATOM 1396 C C . SER A 1 187 ? -11.209 -5.890 13.739 1.00 96.44 187 SER A C 1
ATOM 1398 O O . SER A 1 187 ? -12.141 -6.553 14.191 1.00 96.44 187 SER A O 1
ATOM 1400 N N . SER A 1 188 ? -10.751 -4.809 14.371 1.00 95.50 188 SER A N 1
ATOM 1401 C CA . SER A 1 188 ? -11.378 -4.221 15.554 1.00 95.50 188 SER A CA 1
ATOM 1402 C C . SER A 1 188 ? -11.073 -2.726 15.640 1.00 95.50 188 SER A C 1
ATOM 1404 O O . SER A 1 188 ? -10.315 -2.179 14.842 1.00 95.50 188 SER A O 1
ATOM 1406 N N . GLU A 1 189 ? -11.590 -2.046 16.665 1.00 91.50 189 GLU A N 1
ATOM 1407 C CA . GLU A 1 189 ? -11.258 -0.638 16.922 1.00 91.50 189 GLU A CA 1
ATOM 1408 C C . GLU A 1 189 ? -9.750 -0.366 17.057 1.00 91.50 189 GLU A C 1
ATOM 1410 O O . GLU A 1 189 ? -9.313 0.775 16.897 1.00 91.50 189 GLU A O 1
ATOM 1415 N N . ARG A 1 190 ? -8.954 -1.388 17.399 1.00 90.38 190 ARG A N 1
ATOM 1416 C CA . ARG A 1 190 ? -7.533 -1.241 17.752 1.00 90.38 190 ARG A CA 1
ATOM 1417 C C . ARG A 1 190 ? -6.599 -2.151 16.977 1.00 90.38 190 ARG A C 1
ATOM 1419 O O . ARG A 1 190 ? -5.396 -2.097 17.236 1.00 90.38 190 ARG A O 1
ATOM 1426 N N . GLU A 1 191 ? -7.126 -2.962 16.074 1.00 94.25 191 GLU A N 1
ATOM 1427 C CA . GLU A 1 191 ? -6.344 -3.942 15.340 1.00 94.25 191 GLU A CA 1
ATOM 1428 C C . GLU A 1 191 ? -6.534 -3.765 13.839 1.00 94.25 191 GLU A C 1
ATOM 1430 O O . GLU A 1 191 ? -7.659 -3.660 13.347 1.00 94.25 191 GLU A O 1
ATOM 1435 N N . TYR A 1 192 ? -5.402 -3.761 13.138 1.00 96.62 192 TYR A N 1
ATOM 1436 C CA . TYR A 1 192 ? -5.334 -3.839 11.689 1.00 96.62 192 TYR A CA 1
ATOM 1437 C C . TYR A 1 192 ? -4.600 -5.116 11.303 1.00 96.62 192 TYR A C 1
ATOM 1439 O O . TYR A 1 192 ? -3.470 -5.331 11.740 1.00 96.62 192 TYR A O 1
ATOM 1447 N N . GLN A 1 193 ? -5.230 -5.955 10.494 1.00 97.62 193 GLN A N 1
ATOM 1448 C CA . GLN A 1 193 ? -4.651 -7.186 9.971 1.00 97.62 193 GLN A CA 1
ATOM 1449 C C . GLN A 1 193 ? -4.158 -6.960 8.547 1.00 97.62 193 GLN A C 1
ATOM 1451 O O . GLN A 1 193 ? -4.812 -6.291 7.746 1.00 97.62 193 GLN A O 1
ATOM 1456 N N . LEU A 1 194 ? -2.995 -7.522 8.246 1.00 98.06 194 LEU A N 1
ATOM 1457 C CA . LEU A 1 194 ? -2.264 -7.287 7.011 1.00 98.06 194 LEU A CA 1
ATOM 1458 C C . LEU A 1 194 ? -2.236 -8.569 6.191 1.00 98.06 194 LEU A C 1
ATOM 1460 O O . LEU A 1 194 ? -1.892 -9.632 6.715 1.00 98.06 194 LEU A O 1
ATOM 1464 N N . PHE A 1 195 ? -2.583 -8.462 4.913 1.00 98.00 195 PHE A N 1
ATOM 1465 C CA . PHE A 1 195 ? -2.608 -9.593 3.996 1.00 98.00 195 PHE A CA 1
ATOM 1466 C C . PHE A 1 195 ? -1.988 -9.231 2.655 1.00 98.00 195 PHE A C 1
ATOM 1468 O O . PHE A 1 195 ? -2.103 -8.091 2.205 1.00 98.00 195 PHE A O 1
ATOM 1475 N N . TYR A 1 196 ? -1.403 -10.218 1.985 1.00 97.44 196 TYR A N 1
ATOM 1476 C CA . TYR A 1 196 ? -0.913 -10.071 0.620 1.00 97.44 196 TYR A CA 1
ATOM 1477 C C . TYR A 1 196 ? -1.334 -11.243 -0.272 1.00 97.44 196 TYR A C 1
ATOM 1479 O O . TYR A 1 196 ? -1.754 -12.300 0.206 1.00 97.44 196 TYR A O 1
ATOM 1487 N N . GLY A 1 197 ? -1.218 -11.037 -1.577 1.00 96.00 197 GLY A N 1
ATOM 1488 C CA . GLY A 1 197 ? -1.357 -12.051 -2.614 1.00 96.00 197 GLY A CA 1
ATOM 1489 C C . GLY A 1 197 ? -0.484 -11.692 -3.813 1.00 96.00 197 GLY A C 1
ATOM 1490 O O . GLY A 1 197 ? -0.182 -10.519 -4.028 1.00 96.00 197 GLY A O 1
ATOM 1491 N N . VAL A 1 198 ? -0.075 -12.703 -4.571 1.00 93.94 198 VAL A N 1
ATOM 1492 C CA . VAL A 1 198 ? 0.653 -12.560 -5.839 1.00 93.94 198 VAL A CA 1
ATOM 1493 C C . VAL A 1 198 ? -0.226 -13.194 -6.911 1.00 93.94 198 VAL A C 1
ATOM 1495 O O . VAL A 1 198 ? -0.708 -14.306 -6.702 1.00 93.94 198 VAL A O 1
ATOM 1498 N N . GLU A 1 199 ? -0.490 -12.476 -8.001 1.00 93.62 199 GLU A N 1
ATOM 1499 C CA . GLU A 1 199 ? -1.381 -12.903 -9.092 1.00 93.62 199 GLU A CA 1
ATOM 1500 C C . GLU A 1 199 ? -2.795 -13.295 -8.613 1.00 93.62 199 GLU A C 1
ATOM 1502 O O . GLU A 1 199 ? -3.400 -14.268 -9.065 1.00 93.62 199 GLU A O 1
ATOM 1507 N N . GLY A 1 200 ? -3.345 -12.547 -7.650 1.00 93.62 200 GLY A N 1
ATOM 1508 C CA . GLY A 1 200 ? -4.632 -12.888 -7.044 1.00 93.62 200 GLY A CA 1
ATOM 1509 C C . GLY A 1 200 ? -5.058 -11.978 -5.890 1.00 93.62 200 GLY A C 1
ATOM 1510 O O . GLY A 1 200 ? -4.426 -10.945 -5.651 1.00 93.62 200 GLY A O 1
ATOM 1511 N N . PRO A 1 201 ? -6.148 -12.323 -5.180 1.00 94.50 201 PRO A N 1
ATOM 1512 C CA . PRO A 1 201 ? -6.601 -11.590 -4.000 1.00 94.50 201 PRO A CA 1
ATOM 1513 C C . PRO A 1 201 ? -5.611 -11.711 -2.830 1.00 94.50 201 PRO A C 1
ATOM 1515 O O . PRO A 1 201 ? -4.839 -12.665 -2.733 1.00 94.50 201 PRO A O 1
ATOM 1518 N N . ALA A 1 202 ? -5.649 -10.747 -1.907 1.00 96.81 202 ALA A N 1
ATOM 1519 C CA . ALA A 1 202 ? -4.783 -10.741 -0.732 1.00 96.81 202 ALA A CA 1
ATOM 1520 C C . ALA A 1 202 ? -5.325 -11.644 0.389 1.00 96.81 202 ALA A C 1
ATOM 1522 O O . ALA A 1 202 ? -6.003 -11.177 1.307 1.00 96.81 202 ALA A O 1
ATOM 1523 N N . GLU A 1 203 ? -5.026 -12.941 0.321 1.00 96.00 203 GLU A N 1
ATOM 1524 C CA . GLU A 1 203 ? -5.511 -13.947 1.281 1.00 96.00 203 GLU A CA 1
ATOM 1525 C C . GLU A 1 203 ? -4.446 -14.421 2.281 1.00 96.00 203 GLU A C 1
ATOM 1527 O O . GLU A 1 203 ? -4.788 -14.938 3.346 1.00 96.00 203 GLU A O 1
ATOM 1532 N N . THR A 1 204 ? -3.160 -14.196 2.001 1.00 97.06 204 THR A N 1
ATOM 1533 C CA . THR A 1 204 ? -2.068 -14.656 2.866 1.00 97.06 204 THR A CA 1
ATOM 1534 C C . THR A 1 204 ? -1.837 -13.676 4.008 1.00 97.06 204 THR A C 1
ATOM 1536 O O . THR A 1 204 ? -1.449 -12.530 3.781 1.00 97.06 204 THR A O 1
ATOM 1539 N N . PHE A 1 205 ? -2.059 -14.121 5.246 1.00 96.88 205 PHE A N 1
ATOM 1540 C CA . PHE A 1 205 ? -1.858 -13.310 6.449 1.00 96.88 205 PHE A CA 1
ATOM 1541 C C . PHE A 1 205 ? -0.371 -13.043 6.722 1.00 96.88 205 PHE A C 1
ATOM 1543 O O . PHE A 1 205 ? 0.441 -13.965 6.708 1.00 96.88 205 PHE A O 1
ATOM 1550 N N . VAL A 1 206 ? -0.035 -11.785 7.015 1.00 96.81 206 VAL A N 1
ATOM 1551 C CA . VAL A 1 206 ? 1.318 -11.339 7.397 1.00 96.81 206 VAL A CA 1
ATOM 1552 C C . VAL A 1 206 ? 1.406 -11.135 8.903 1.00 96.81 206 VAL A C 1
ATOM 1554 O O . VAL A 1 206 ? 2.295 -11.661 9.564 1.00 96.81 206 VAL A O 1
ATOM 1557 N N . GLY A 1 207 ? 0.479 -10.361 9.464 1.00 95.69 207 GLY A N 1
ATOM 1558 C CA . GLY A 1 207 ? 0.532 -9.965 10.863 1.00 95.69 207 GLY A CA 1
ATOM 1559 C C . GLY A 1 207 ? -0.556 -8.969 11.237 1.00 95.69 207 GLY A C 1
ATOM 1560 O O . GLY A 1 207 ? -1.366 -8.557 10.404 1.00 95.69 207 GLY A O 1
ATOM 1561 N N . ALA A 1 208 ? -0.567 -8.582 12.511 1.00 95.75 208 ALA A N 1
ATOM 1562 C CA . ALA A 1 208 ? -1.521 -7.625 13.053 1.00 95.75 208 ALA A CA 1
ATOM 1563 C C . ALA A 1 208 ? -0.809 -6.462 13.752 1.00 95.75 208 ALA A C 1
ATOM 1565 O O . ALA A 1 208 ? 0.084 -6.659 14.578 1.00 95.75 208 ALA A O 1
ATOM 1566 N N . VAL A 1 209 ? -1.251 -5.242 13.460 1.00 93.94 209 VAL A N 1
ATOM 1567 C CA . VAL A 1 209 ? -0.833 -4.017 14.142 1.00 93.94 209 VAL A CA 1
ATOM 1568 C C . VAL A 1 209 ? -1.858 -3.688 15.214 1.00 93.94 209 VAL A C 1
ATOM 1570 O O . VAL A 1 209 ? -3.020 -3.420 14.915 1.00 93.94 209 VAL A O 1
ATOM 1573 N N . ASN A 1 210 ? -1.418 -3.676 16.473 1.00 90.38 210 ASN A N 1
ATOM 1574 C CA . ASN A 1 210 ? -2.282 -3.449 17.627 1.00 90.38 210 ASN A CA 1
ATOM 1575 C C . ASN A 1 210 ? -1.962 -2.114 18.313 1.00 90.38 210 ASN A C 1
ATOM 1577 O O . ASN A 1 210 ? -0.887 -1.935 18.894 1.00 90.38 210 ASN A O 1
ATOM 1581 N N . ARG A 1 211 ? -2.919 -1.178 18.326 1.00 78.25 211 ARG A N 1
ATOM 1582 C CA . ARG A 1 211 ? -2.794 0.114 19.021 1.00 78.25 211 ARG A CA 1
ATOM 1583 C C . ARG A 1 211 ? -2.991 -0.101 20.528 1.00 78.25 211 ARG A C 1
ATOM 1585 O O . ARG A 1 211 ? -4.066 0.129 21.084 1.00 78.25 211 ARG A O 1
ATOM 1592 N N . ARG A 1 212 ? -1.963 -0.603 21.223 1.00 71.88 212 ARG A N 1
ATOM 1593 C CA . ARG A 1 212 ? -2.021 -0.752 22.687 1.00 71.88 212 ARG A CA 1
ATOM 1594 C C . ARG A 1 212 ? -2.071 0.626 23.342 1.00 71.88 212 ARG A C 1
ATOM 1596 O O . ARG A 1 212 ? -1.152 1.430 23.196 1.00 71.88 212 ARG A O 1
ATOM 1603 N N . LEU A 1 213 ? -3.105 0.869 24.148 1.00 58.72 213 LEU A N 1
ATOM 1604 C CA . LEU A 1 213 ? -3.059 1.938 25.139 1.00 58.72 213 LEU A CA 1
ATOM 1605 C C . LEU A 1 213 ? -1.898 1.627 26.084 1.00 58.72 213 LEU A C 1
ATOM 1607 O O . LEU A 1 213 ? -1.851 0.539 26.668 1.00 58.72 213 LEU A O 1
ATOM 1611 N N . ARG A 1 214 ? -0.972 2.575 26.274 1.00 59.72 214 ARG A N 1
ATOM 1612 C CA . ARG A 1 214 ? -0.129 2.543 27.472 1.00 59.72 214 ARG A CA 1
ATOM 1613 C C . ARG A 1 214 ? -1.098 2.458 28.648 1.00 59.72 214 ARG A C 1
ATOM 1615 O O . ARG A 1 214 ? -1.847 3.406 28.882 1.00 59.72 214 ARG A O 1
ATOM 1622 N N . ARG A 1 215 ? -1.118 1.330 29.368 1.00 56.06 215 ARG A N 1
ATOM 1623 C CA . ARG A 1 215 ? -1.739 1.301 30.693 1.00 56.06 215 ARG A CA 1
ATOM 1624 C C . ARG A 1 215 ? -1.070 2.434 31.459 1.00 56.06 215 ARG A C 1
ATOM 1626 O O . ARG A 1 215 ? 0.149 2.401 31.628 1.00 56.06 215 ARG A O 1
ATOM 1633 N N . ARG A 1 216 ? -1.829 3.468 31.839 1.00 58.66 216 ARG A N 1
ATOM 1634 C CA . ARG A 1 216 ? -1.309 4.446 32.796 1.00 58.66 216 ARG A CA 1
ATOM 1635 C C . ARG A 1 216 ? -0.850 3.626 34.005 1.00 58.66 216 ARG A C 1
ATOM 1637 O O . ARG A 1 216 ? -1.646 2.797 34.459 1.00 58.66 216 ARG A O 1
ATOM 1644 N N . PRO A 1 217 ? 0.399 3.774 34.475 1.00 62.69 217 PRO A N 1
ATOM 1645 C CA . PRO A 1 217 ? 0.785 3.147 35.727 1.00 62.69 217 PRO A CA 1
ATOM 1646 C C . PRO A 1 217 ? -0.244 3.574 36.775 1.00 62.69 217 PRO A C 1
ATOM 1648 O O . PRO A 1 217 ? -0.588 4.757 36.855 1.00 62.69 217 PRO A O 1
ATOM 1651 N N . HIS A 1 218 ? -0.821 2.605 37.488 1.00 67.06 218 HIS A N 1
ATOM 1652 C CA . HIS A 1 218 ? -1.657 2.940 38.631 1.00 67.06 218 HIS A CA 1
ATOM 1653 C C . HIS A 1 218 ? -0.794 3.753 39.598 1.00 67.06 218 HIS A C 1
ATOM 1655 O O . HIS A 1 218 ? 0.341 3.341 39.858 1.00 67.06 218 HIS A O 1
ATOM 1661 N N . PRO A 1 219 ? -1.276 4.911 40.084 1.00 61.94 219 PRO A N 1
ATOM 1662 C CA . PRO A 1 219 ? -0.578 5.596 41.154 1.00 61.94 219 PRO A CA 1
ATOM 1663 C C . PRO A 1 219 ? -0.441 4.622 42.335 1.00 61.94 219 PRO A C 1
ATOM 1665 O O . PRO A 1 219 ? -1.369 3.839 42.571 1.00 61.94 219 PRO A O 1
ATOM 1668 N N . PRO A 1 220 ? 0.710 4.610 43.029 1.00 71.50 220 PRO A N 1
ATOM 1669 C CA . PRO A 1 220 ? 0.842 3.838 44.256 1.00 71.50 220 PRO A CA 1
ATOM 1670 C C . PRO A 1 220 ? -0.277 4.249 45.221 1.00 71.50 220 PRO A C 1
ATOM 1672 O O . PRO A 1 220 ? -0.577 5.441 45.332 1.00 71.50 220 PRO A O 1
ATOM 1675 N N . GLN A 1 221 ? -0.924 3.248 45.825 1.00 80.06 221 GLN A N 1
ATOM 1676 C CA . GLN A 1 221 ? -1.918 3.442 46.884 1.00 80.06 221 GLN A CA 1
ATOM 1677 C C . GLN A 1 221 ? -1.262 3.978 48.153 1.00 80.06 221 GLN A C 1
ATOM 1679 O O . GLN A 1 221 ? -0.103 3.580 48.418 1.00 80.06 221 GLN A O 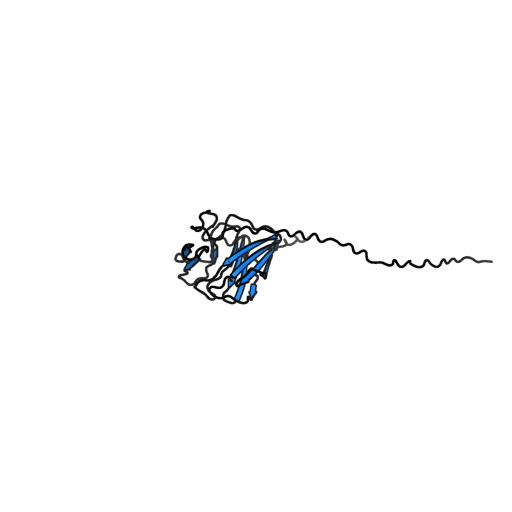1
#

Secondary structure (DSSP, 8-state):
-----------PPP---------------------PPPPS--S-SSSTTTTS-EEEEEEEE---TT-EEEEESSSSTTS-EEEEE-SS----EEEEEE-S----TT-EEEEEEE--SS-STT---EEEEES---TT--TTEEEEEEETTTEEEEEEE-GGG-EEE--EEE-----TT-EEEEEEEEEETTEEEEEEEESS---EEEEEEE-----PPPPP-